Protein AF-A0A847HPS2-F1 (afdb_monomer)

Sequence (203 aa):
MRCRARSVLAVSLLVIASGVLLVQQWEAADEQSQVPEPFRAAFSQYASSEYLQERWGETCDFPLKPEHILLMAEIDASTITEPKLRCFWNEPPAGVLHNVGVTFASEQTDIHEDWIGCETLKAAFAHEIYEAVHRTGSPHVHLGSAPPTGSGILYVLASKCHYWDRKSCSMYPTFSLCEREDAGAIMSAAYAVLDTRDNRVYW

Secondary structure (DSSP, 8-state):
------------------------S-----------HHHHHHHHHHHH-HHHHHHHHHH-SS-S-GGGEEEEEEEE-SSTTS-EEEEEESS---EEETTTEEE-SS-EE-S-GGGGGGGTSHHHHHHHHHHHHTSTT-SSS--SS-PPS-SSEEEEEEEEEEEE-TTT--S--SS-GGG-TT--PEEEEEEEEEETTTTEEE-

Solvent-accessible surface area (backbone atoms only — not comparable to full-atom values): 12249 Å² total; per-residue (Å²): 134,88,85,89,86,83,92,82,90,84,90,78,82,88,81,89,76,77,86,72,76,78,87,69,86,82,78,68,77,74,79,69,72,84,66,55,65,72,58,52,56,51,48,53,54,56,72,67,31,65,70,53,52,54,56,41,67,77,73,27,80,43,70,92,45,83,92,36,40,46,36,38,35,39,37,44,18,76,42,72,94,64,21,42,46,49,75,47,60,71,57,77,70,71,46,74,41,101,87,54,15,37,23,41,95,90,49,38,25,59,46,50,51,67,64,78,41,45,85,78,45,29,61,66,50,21,43,52,50,55,53,18,51,50,32,62,66,26,84,84,35,56,22,84,43,49,57,79,87,70,67,42,49,35,37,40,42,34,25,51,19,44,72,43,41,74,88,72,61,86,80,68,88,90,72,58,52,55,74,42,92,84,56,68,65,36,37,33,62,44,41,38,37,38,36,65,85,80,71,46,77,34,58

Foldseek 3Di:
DDDDDDDDDDDDDDDPPDPPPPPPDDPPPPPPQPPDPVVVVLLVLLVPDPVNQVVLVVFFPDHSDLVFWQKKKKWQPQPLQWIFIDMDGSAQFPDADQQQATHHPVATALQHNCVNCCVPCGGVVSNVVLVQQQDDCRSNAHFPDHDHDDGAMKMKTKGFGYWDALVPPPDDDPRPPSPDPPDDIHTYIHMWMAGPVVRDITD

pLDDT: mean 77.47, std 21.18, range [31.03, 98.06]

Mean predicted aligned error: 11.91 Å

Structure (mmCIF, N/CA/C/O backbone):
data_AF-A0A847HPS2-F1
#
_entry.id   AF-A0A847HPS2-F1
#
loop_
_atom_site.group_PDB
_atom_site.id
_atom_site.type_symbol
_atom_site.label_atom_id
_atom_site.label_alt_id
_atom_site.label_comp_id
_atom_site.label_asym_id
_atom_site.label_entity_id
_atom_site.label_seq_id
_atom_site.pdbx_PDB_ins_code
_atom_site.Cartn_x
_atom_site.Cartn_y
_atom_site.Cartn_z
_atom_site.occupancy
_atom_site.B_iso_or_equiv
_atom_site.auth_seq_id
_atom_site.auth_comp_id
_atom_site.auth_asym_id
_atom_site.auth_atom_id
_atom_site.pdbx_PDB_model_num
ATOM 1 N N . MET A 1 1 ? 42.441 -85.175 -3.388 1.00 37.34 1 MET A N 1
ATOM 2 C CA . MET A 1 1 ? 43.073 -85.856 -2.235 1.00 37.34 1 MET A CA 1
ATOM 3 C C . MET A 1 1 ? 43.317 -84.838 -1.124 1.00 37.34 1 MET A C 1
ATOM 5 O O . MET A 1 1 ? 43.890 -83.808 -1.431 1.00 37.34 1 MET A O 1
ATOM 9 N N . ARG A 1 2 ? 42.897 -85.178 0.111 1.00 39.69 2 ARG A N 1
ATOM 10 C CA . ARG A 1 2 ? 43.293 -84.645 1.448 1.00 39.69 2 ARG A CA 1
ATOM 11 C C . ARG A 1 2 ? 43.018 -83.145 1.716 1.00 39.69 2 ARG A C 1
ATOM 13 O O . ARG A 1 2 ? 43.672 -82.300 1.137 1.00 39.69 2 ARG A O 1
ATOM 20 N N . CYS A 1 3 ? 41.963 -82.727 2.431 1.00 31.03 3 CYS A N 1
ATOM 21 C CA . CYS A 1 3 ? 41.606 -82.815 3.872 1.00 31.03 3 CYS A CA 1
ATOM 22 C C . CYS A 1 3 ? 42.543 -82.122 4.897 1.00 31.03 3 CYS A C 1
ATOM 24 O O . CYS A 1 3 ? 43.575 -82.695 5.222 1.00 31.03 3 CYS A O 1
ATOM 26 N N . ARG A 1 4 ? 42.007 -81.024 5.495 1.00 39.53 4 ARG A N 1
ATOM 27 C CA . ARG A 1 4 ? 41.928 -80.617 6.940 1.00 39.53 4 ARG A CA 1
ATOM 28 C C . ARG A 1 4 ? 43.232 -80.289 7.709 1.00 39.53 4 ARG A C 1
ATOM 30 O O . ARG A 1 4 ? 44.252 -80.893 7.444 1.00 39.53 4 ARG A O 1
ATOM 37 N N . ALA A 1 5 ? 43.301 -79.404 8.721 1.00 36.59 5 ALA A N 1
ATOM 38 C CA . ALA A 1 5 ? 42.370 -78.645 9.596 1.00 36.59 5 ALA A CA 1
ATOM 39 C C . ALA A 1 5 ? 43.151 -77.443 10.223 1.00 36.59 5 ALA A C 1
ATOM 41 O O . ALA A 1 5 ? 44.376 -77.454 10.165 1.00 36.59 5 ALA A O 1
ATOM 42 N N . ARG A 1 6 ? 42.565 -76.380 10.807 1.00 38.25 6 ARG A N 1
ATOM 43 C CA . ARG A 1 6 ? 41.970 -76.240 12.170 1.00 38.25 6 ARG A CA 1
ATOM 44 C C . ARG A 1 6 ? 41.413 -74.796 12.288 1.00 38.25 6 ARG A C 1
ATOM 46 O O . ARG A 1 6 ? 42.110 -73.872 11.899 1.00 38.25 6 ARG A O 1
ATOM 53 N N . SE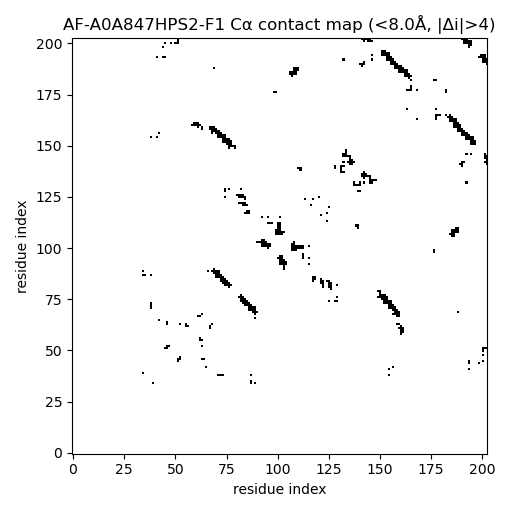R A 1 7 ? 40.123 -74.569 12.561 1.00 39.19 7 SER A N 1
ATOM 54 C CA . SER A 1 7 ? 39.481 -74.355 13.882 1.00 39.19 7 SER A CA 1
ATOM 55 C C . SER A 1 7 ? 40.034 -73.186 14.708 1.00 39.19 7 SER A C 1
ATOM 57 O O . SER A 1 7 ? 41.131 -73.340 15.219 1.00 39.19 7 SER A O 1
ATOM 59 N N . VAL A 1 8 ? 39.222 -72.140 14.947 1.00 40.91 8 VAL A N 1
ATOM 60 C CA . VAL A 1 8 ? 38.890 -71.567 16.279 1.00 40.91 8 VAL A CA 1
ATOM 61 C C . VAL A 1 8 ? 37.541 -70.826 16.177 1.00 40.91 8 VAL A C 1
ATOM 63 O O . VAL A 1 8 ? 37.336 -70.018 15.277 1.00 40.91 8 VAL A O 1
ATOM 66 N N . LEU A 1 9 ? 36.619 -71.143 17.093 1.00 41.50 9 LEU A N 1
ATOM 67 C CA . LEU A 1 9 ? 35.386 -70.402 17.380 1.00 41.50 9 LEU A CA 1
ATOM 68 C C . LEU A 1 9 ? 35.696 -69.052 18.045 1.00 41.50 9 LEU A C 1
ATOM 70 O O . LEU A 1 9 ? 36.463 -69.025 19.002 1.00 41.50 9 LEU A O 1
ATOM 74 N N . ALA A 1 10 ? 34.962 -68.001 17.682 1.00 37.22 10 ALA A N 1
ATOM 75 C CA . ALA A 1 10 ? 34.546 -66.971 18.635 1.00 37.22 10 ALA A CA 1
ATOM 76 C C . ALA A 1 10 ? 33.229 -66.337 18.165 1.00 37.22 10 ALA A C 1
ATOM 78 O O . ALA A 1 10 ? 33.191 -65.560 17.215 1.00 37.22 10 ALA A O 1
ATOM 79 N N . VAL A 1 11 ? 32.141 -66.719 18.830 1.00 40.75 11 VAL A N 1
ATOM 80 C CA . VAL A 1 11 ? 30.867 -65.999 18.835 1.00 40.75 11 VAL A CA 1
ATOM 81 C C . VAL A 1 11 ? 30.916 -65.060 20.037 1.00 40.75 11 VAL A C 1
ATOM 83 O O . VAL A 1 11 ? 31.010 -65.545 21.159 1.00 40.75 11 VAL A O 1
ATOM 86 N N . SER A 1 12 ? 30.821 -63.753 19.795 1.00 37.84 12 SER A N 1
ATOM 87 C CA . SER A 1 12 ? 30.481 -62.730 20.796 1.00 37.84 12 SER A CA 1
ATOM 88 C C . SER A 1 12 ? 29.641 -61.662 20.092 1.00 37.84 12 SER A C 1
ATOM 90 O O . SER A 1 12 ? 30.107 -61.014 19.164 1.00 37.84 12 SER A O 1
ATOM 92 N N . LEU A 1 13 ? 28.325 -61.706 20.298 1.00 34.16 13 LEU A N 1
ATOM 93 C CA . LEU A 1 13 ? 27.538 -60.713 21.041 1.00 34.16 13 LEU A CA 1
ATOM 94 C C . LEU A 1 13 ? 27.590 -59.263 20.511 1.00 34.16 13 LEU A C 1
ATOM 96 O O . LEU A 1 13 ? 28.521 -58.514 20.772 1.00 34.16 13 LEU A O 1
ATOM 100 N N . LEU A 1 14 ? 26.485 -58.893 19.856 1.00 38.22 14 LEU A N 1
ATOM 101 C CA . LEU A 1 14 ? 25.582 -57.797 20.233 1.00 38.22 14 LEU A CA 1
ATOM 102 C C . LEU A 1 14 ? 26.205 -56.426 20.574 1.00 38.22 14 LEU A C 1
ATOM 104 O O . LEU A 1 14 ? 26.586 -56.198 21.714 1.00 38.22 14 LEU A O 1
ATOM 108 N N . VAL A 1 15 ? 26.069 -55.463 19.655 1.00 36.25 15 VAL A N 1
ATOM 109 C CA . VAL A 1 15 ? 25.469 -54.153 19.977 1.00 36.25 15 VAL A CA 1
ATOM 110 C C . VAL A 1 15 ? 24.584 -53.734 18.804 1.00 36.25 15 VAL A C 1
ATOM 112 O O . VAL A 1 15 ? 25.058 -53.425 17.714 1.00 36.25 15 VAL A O 1
ATOM 115 N N . ILE A 1 16 ? 23.276 -53.746 19.046 1.00 46.97 16 ILE A N 1
ATOM 116 C CA . ILE A 1 16 ? 22.286 -53.022 18.254 1.00 46.97 16 ILE A CA 1
ATOM 117 C C . ILE A 1 16 ? 22.506 -51.544 18.583 1.00 46.97 16 ILE A C 1
ATOM 119 O O . ILE A 1 16 ? 22.123 -51.092 19.659 1.00 46.97 16 ILE A O 1
ATOM 123 N N . ALA A 1 17 ? 23.157 -50.803 17.692 1.00 37.97 17 ALA A N 1
ATOM 124 C CA . ALA A 1 17 ? 23.038 -49.353 17.670 1.00 37.97 17 ALA A CA 1
ATOM 125 C C . ALA A 1 17 ? 21.997 -49.034 16.601 1.00 37.97 17 ALA A C 1
ATOM 127 O O . ALA A 1 17 ? 22.227 -49.211 15.406 1.00 37.97 17 ALA A O 1
ATOM 128 N N . SER A 1 18 ? 20.809 -48.693 17.086 1.00 40.06 18 SER A N 1
ATOM 129 C CA . SER A 1 18 ? 19.627 -48.298 16.339 1.00 40.06 18 SER A CA 1
ATOM 130 C C . SER A 1 18 ? 19.989 -47.466 15.115 1.00 40.06 18 SER A C 1
ATOM 132 O O . SER A 1 18 ? 20.667 -46.445 15.229 1.00 40.06 18 SER A O 1
ATOM 134 N N . GLY A 1 19 ? 19.510 -47.908 13.953 1.00 37.50 19 GLY A N 1
ATOM 135 C CA . GLY A 1 19 ? 19.516 -47.131 12.726 1.00 37.50 19 GLY A CA 1
ATOM 136 C C . GLY A 1 19 ? 18.702 -45.858 12.914 1.00 37.50 19 GLY A C 1
ATOM 137 O O . GLY A 1 19 ? 17.513 -45.821 12.620 1.00 37.50 19 GLY A O 1
ATOM 138 N N . VAL A 1 20 ? 19.356 -44.813 13.405 1.00 41.94 20 VAL A N 1
ATOM 139 C CA . VAL A 1 20 ? 18.985 -43.441 13.098 1.00 41.94 20 VAL A CA 1
ATOM 140 C C . VAL A 1 20 ? 19.620 -43.188 11.743 1.00 41.94 20 VAL A C 1
ATOM 142 O O . VAL A 1 20 ? 20.810 -42.892 11.639 1.00 41.94 20 VAL A O 1
ATOM 145 N N . LEU A 1 21 ? 18.829 -43.410 10.689 1.00 41.59 21 LEU A N 1
ATOM 146 C CA . LEU A 1 21 ? 19.100 -42.797 9.399 1.00 41.59 21 LEU A CA 1
ATOM 147 C C . LEU A 1 21 ? 19.331 -41.313 9.682 1.00 41.59 21 LEU A C 1
ATOM 149 O O . LEU A 1 21 ? 18.423 -40.619 10.139 1.00 41.59 21 LEU A O 1
ATOM 153 N N . LEU A 1 22 ? 20.559 -40.859 9.447 1.00 39.44 22 LEU A N 1
ATOM 154 C CA . LEU A 1 22 ? 20.862 -39.451 9.304 1.00 39.44 22 LEU A CA 1
ATOM 155 C C . LEU A 1 22 ? 19.989 -38.915 8.164 1.00 39.44 22 LEU A C 1
ATOM 157 O O . LEU A 1 22 ? 20.347 -39.005 6.993 1.00 39.44 22 LEU A O 1
ATOM 161 N N . VAL A 1 23 ? 18.844 -38.341 8.522 1.00 39.81 23 VAL A N 1
ATOM 162 C CA . VAL A 1 23 ? 18.188 -37.290 7.746 1.00 39.81 23 VAL A CA 1
ATOM 163 C C . VAL A 1 23 ? 19.043 -36.040 7.961 1.00 39.81 23 VAL A C 1
ATOM 165 O O . VAL A 1 23 ? 18.702 -35.144 8.722 1.00 39.81 23 VAL A O 1
ATOM 168 N N . GLN A 1 24 ? 20.248 -36.049 7.395 1.00 39.72 24 GLN A N 1
ATOM 169 C CA . GLN A 1 24 ? 21.061 -34.854 7.241 1.00 39.72 24 GLN A CA 1
ATOM 170 C C . GLN A 1 24 ? 20.913 -34.394 5.802 1.00 39.72 24 GLN A C 1
ATOM 172 O O . GLN A 1 24 ? 21.027 -35.197 4.882 1.00 39.72 24 GLN A O 1
ATOM 177 N N . GLN A 1 25 ? 20.716 -33.084 5.667 1.00 38.28 25 GLN A N 1
ATOM 178 C CA . GLN A 1 25 ? 20.502 -32.346 4.429 1.00 38.28 25 GLN A CA 1
ATOM 179 C C . GLN A 1 25 ? 19.080 -32.509 3.897 1.00 38.28 25 GLN A C 1
ATOM 181 O O . GLN A 1 25 ? 18.822 -33.333 3.033 1.00 38.28 25 GLN A O 1
ATOM 186 N N . TRP A 1 26 ? 18.165 -31.705 4.442 1.00 36.34 26 TRP A N 1
ATOM 187 C CA . TRP A 1 26 ? 17.519 -30.579 3.746 1.00 36.34 26 TRP A CA 1
ATOM 188 C C . TRP A 1 26 ? 17.009 -29.587 4.807 1.00 36.34 26 TRP A C 1
ATOM 190 O O . TRP A 1 26 ? 15.847 -29.215 4.847 1.00 36.34 26 TRP A O 1
ATOM 200 N N . GLU A 1 27 ? 17.906 -29.149 5.689 1.00 35.94 27 GLU A N 1
ATOM 201 C CA . GLU A 1 27 ? 17.829 -27.784 6.212 1.00 35.94 27 GLU A CA 1
ATOM 202 C C . GLU A 1 27 ? 18.659 -26.946 5.239 1.00 35.94 27 GLU A C 1
ATOM 204 O O . GLU A 1 27 ? 19.799 -26.567 5.504 1.00 35.94 27 GLU A O 1
ATOM 209 N N . ALA A 1 28 ? 18.123 -26.751 4.030 1.00 38.97 28 ALA A N 1
ATOM 210 C CA . ALA A 1 28 ? 18.437 -25.518 3.336 1.00 38.97 28 ALA A CA 1
ATOM 211 C C . ALA A 1 28 ? 17.924 -24.445 4.288 1.00 38.97 28 ALA A C 1
ATOM 213 O O . ALA A 1 28 ? 16.742 -24.447 4.619 1.00 38.97 28 ALA A O 1
ATOM 214 N N . ALA A 1 29 ? 18.847 -23.664 4.840 1.00 35.50 29 ALA A N 1
ATOM 215 C CA . ALA A 1 29 ? 18.525 -22.519 5.655 1.00 35.50 29 ALA A CA 1
ATOM 216 C C . ALA A 1 29 ? 17.430 -21.735 4.929 1.00 35.50 29 ALA A C 1
ATOM 218 O O . ALA A 1 29 ? 17.691 -21.133 3.889 1.00 35.50 29 ALA A O 1
ATOM 219 N N . ASP A 1 30 ? 16.209 -21.797 5.459 1.00 38.94 30 ASP A N 1
ATOM 220 C CA . ASP A 1 30 ? 15.238 -20.747 5.244 1.00 38.94 30 ASP A CA 1
ATOM 221 C C . ASP A 1 30 ? 15.959 -19.489 5.724 1.00 38.94 30 ASP A C 1
ATOM 223 O O . ASP A 1 30 ? 16.094 -19.247 6.928 1.00 38.94 30 ASP A O 1
ATOM 227 N N . GLU A 1 31 ? 16.490 -18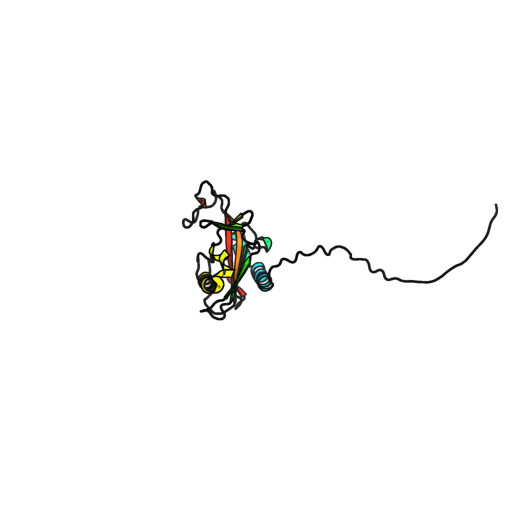.707 4.786 1.00 40.22 31 GLU A N 1
ATOM 228 C CA . GLU A 1 31 ? 16.576 -17.269 4.962 1.00 40.22 31 GLU A CA 1
ATOM 229 C C . GLU A 1 31 ? 15.156 -16.842 5.320 1.00 40.22 31 GLU A C 1
ATOM 231 O O . GLU A 1 31 ? 14.301 -16.643 4.458 1.00 40.22 31 GLU A O 1
ATOM 236 N N . GLN A 1 32 ? 14.869 -16.839 6.624 1.00 45.28 32 GLN A N 1
ATOM 237 C CA . GLN A 1 32 ? 13.615 -16.385 7.182 1.00 45.28 32 GLN A CA 1
ATOM 238 C C . GLN A 1 32 ? 13.416 -14.981 6.647 1.00 45.28 32 GLN A C 1
ATOM 240 O O . GLN A 1 32 ? 14.053 -14.036 7.109 1.00 45.28 32 GLN A O 1
ATOM 245 N N . SER A 1 33 ? 12.553 -14.870 5.641 1.00 49.28 33 SER A N 1
ATOM 246 C CA . SER A 1 33 ? 11.991 -13.617 5.179 1.00 49.28 33 SER A CA 1
ATOM 247 C C . SER A 1 33 ? 11.651 -12.797 6.426 1.00 49.28 33 SER A C 1
ATOM 249 O O . SER A 1 33 ? 10.760 -13.181 7.194 1.00 49.28 33 SER A O 1
ATOM 251 N N . GLN A 1 34 ? 12.416 -11.721 6.661 1.00 68.69 34 GLN A N 1
ATOM 252 C CA . GLN A 1 34 ? 12.370 -10.877 7.867 1.00 68.69 34 GLN A CA 1
ATOM 253 C C . GLN A 1 34 ? 11.075 -10.051 7.961 1.00 68.69 34 GLN A C 1
ATOM 255 O O . GLN A 1 34 ? 11.008 -9.075 8.704 1.00 68.69 34 GLN A O 1
ATOM 260 N N . VAL A 1 35 ? 10.036 -10.430 7.214 1.00 77.19 35 VAL A N 1
ATOM 261 C CA . VAL A 1 35 ? 8.708 -9.829 7.268 1.00 77.19 35 VAL A CA 1
ATOM 262 C C . VAL A 1 35 ? 8.151 -10.026 8.683 1.00 77.19 35 VAL A C 1
ATOM 264 O O . VAL A 1 35 ? 7.972 -11.176 9.112 1.00 77.19 35 VAL A O 1
ATOM 267 N N . PRO A 1 36 ? 7.853 -8.938 9.418 1.00 85.75 36 PRO A N 1
ATOM 268 C CA . PRO A 1 36 ? 7.240 -9.041 10.734 1.00 85.75 36 PRO A CA 1
ATOM 269 C C . PRO A 1 36 ? 5.896 -9.779 10.667 1.00 85.75 36 PRO A C 1
ATOM 271 O O . PRO A 1 36 ? 5.091 -9.538 9.767 1.00 85.75 36 PRO A O 1
ATOM 274 N N . GLU A 1 37 ? 5.618 -10.623 11.663 1.00 88.38 37 GLU A N 1
ATOM 275 C CA . GLU A 1 37 ? 4.379 -11.413 11.767 1.00 88.38 37 GLU A CA 1
ATOM 276 C C . GLU A 1 37 ? 3.066 -10.666 11.456 1.00 88.38 37 GLU A C 1
ATOM 278 O O . GLU A 1 37 ? 2.268 -11.219 10.698 1.00 88.38 37 GLU A O 1
ATOM 283 N N . PRO A 1 38 ? 2.809 -9.427 11.939 1.00 88.19 38 PRO A N 1
ATOM 284 C CA . PRO A 1 38 ? 1.567 -8.724 11.596 1.00 88.19 38 PRO A CA 1
ATOM 285 C C . PRO A 1 38 ? 1.391 -8.520 10.082 1.00 88.19 38 PRO A C 1
ATOM 287 O O . PRO A 1 38 ? 0.288 -8.675 9.563 1.00 88.19 38 PRO A O 1
ATOM 290 N N . PHE A 1 39 ? 2.476 -8.261 9.349 1.00 92.94 39 PHE A N 1
ATOM 291 C CA . PHE A 1 39 ? 2.433 -8.102 7.895 1.00 92.94 39 PHE A CA 1
ATOM 292 C C . PHE A 1 39 ? 2.287 -9.443 7.173 1.00 92.94 39 PHE A C 1
ATOM 294 O O . PHE A 1 39 ? 1.526 -9.540 6.214 1.00 92.94 39 PHE A O 1
ATOM 301 N N . ARG A 1 40 ? 2.931 -10.507 7.671 1.00 92.31 40 ARG A N 1
ATOM 302 C CA . ARG A 1 40 ? 2.763 -11.873 7.141 1.00 92.31 40 ARG A CA 1
ATOM 303 C C . ARG A 1 40 ? 1.309 -12.351 7.267 1.00 92.31 40 ARG A C 1
ATOM 305 O O . ARG A 1 40 ? 0.744 -12.906 6.319 1.00 92.31 40 ARG A O 1
ATOM 312 N N . ALA A 1 41 ? 0.693 -12.103 8.423 1.00 93.00 41 ALA A N 1
ATOM 313 C CA . ALA A 1 41 ? -0.703 -12.435 8.682 1.00 93.00 41 ALA A CA 1
ATOM 314 C C . ALA A 1 41 ? -1.653 -11.630 7.780 1.00 93.00 41 ALA A C 1
ATOM 316 O O . ALA A 1 41 ? -2.528 -12.218 7.144 1.00 93.00 41 ALA A O 1
ATOM 317 N N . ALA A 1 42 ? -1.439 -10.315 7.658 1.00 95.81 42 ALA A N 1
ATOM 318 C CA . ALA A 1 42 ? -2.219 -9.463 6.761 1.00 95.81 42 ALA A CA 1
ATOM 319 C C . ALA A 1 42 ? -2.080 -9.894 5.290 1.00 95.81 42 ALA A C 1
ATOM 321 O O . ALA A 1 42 ? -3.079 -9.993 4.580 1.00 95.81 42 ALA A O 1
ATOM 322 N N . PHE A 1 43 ? -0.868 -10.238 4.837 1.00 95.88 43 PHE A N 1
ATOM 323 C CA . PHE A 1 43 ? -0.656 -10.729 3.475 1.00 95.88 43 PHE A CA 1
ATOM 324 C C . PHE A 1 43 ? -1.438 -12.012 3.187 1.00 95.88 43 PHE A C 1
ATOM 326 O O . PHE A 1 43 ? -2.035 -12.144 2.122 1.00 95.88 43 PHE A O 1
ATOM 333 N N . SER A 1 44 ? -1.506 -12.930 4.151 1.00 94.69 44 SER A N 1
ATOM 334 C CA . SER A 1 44 ? -2.279 -14.168 3.996 1.00 94.69 44 SER A CA 1
ATOM 335 C C . SER A 1 44 ? -3.776 -13.900 3.777 1.00 94.69 44 SER A C 1
ATOM 337 O O . SER A 1 44 ? -4.426 -14.627 3.026 1.00 94.69 44 SER A O 1
ATOM 339 N N . GLN A 1 45 ? -4.323 -12.835 4.374 1.00 96.75 45 GLN A N 1
ATOM 340 C CA . GLN A 1 45 ? -5.705 -12.396 4.134 1.00 96.75 45 GLN A CA 1
ATOM 341 C C . GLN A 1 45 ? -5.885 -11.815 2.721 1.00 96.75 45 GLN A C 1
ATOM 343 O O . GLN A 1 45 ? -6.846 -12.151 2.035 1.00 96.75 45 GLN A O 1
ATOM 348 N N . TYR A 1 46 ? -4.936 -11.010 2.233 1.00 96.62 46 TYR A N 1
ATOM 349 C CA . TYR A 1 46 ? -4.971 -10.521 0.847 1.00 96.62 46 TYR A CA 1
ATOM 350 C C . TYR A 1 46 ? -4.875 -11.658 -0.174 1.00 96.62 46 TYR A C 1
ATOM 352 O O . TYR A 1 46 ? -5.661 -11.721 -1.118 1.00 96.62 46 TYR A O 1
ATOM 360 N N . ALA A 1 47 ? -3.936 -12.581 0.034 1.00 93.88 47 ALA A N 1
ATOM 361 C CA . ALA A 1 47 ? -3.700 -13.707 -0.861 1.00 93.88 47 ALA A CA 1
ATOM 362 C C . ALA A 1 47 ? -4.890 -14.682 -0.923 1.00 93.88 47 ALA A C 1
ATOM 364 O O . ALA A 1 47 ? -5.083 -15.341 -1.940 1.00 93.88 47 ALA A O 1
ATOM 365 N N . SER A 1 48 ? -5.693 -14.766 0.142 1.00 95.06 48 SER A N 1
ATOM 366 C CA . SER A 1 48 ? -6.881 -15.629 0.205 1.00 95.06 48 SER A CA 1
ATOM 367 C C . SER A 1 48 ? -8.185 -14.940 -0.215 1.00 95.06 48 SER A C 1
ATOM 369 O O . SER A 1 48 ? -9.205 -15.613 -0.354 1.00 95.06 48 SER A O 1
ATOM 371 N N . SER A 1 49 ? -8.175 -13.625 -0.449 1.00 97.00 49 SER A N 1
ATOM 372 C CA . SER A 1 49 ? -9.356 -12.881 -0.894 1.00 97.00 49 SER A CA 1
ATOM 373 C C . SER A 1 49 ? -9.653 -13.151 -2.371 1.00 97.00 49 SER A C 1
ATOM 375 O O . SER A 1 49 ? -8.979 -12.609 -3.245 1.00 97.00 49 SER A O 1
ATOM 377 N N . GLU A 1 50 ? -10.690 -13.946 -2.660 1.00 96.50 50 GLU A N 1
ATOM 378 C CA . GLU A 1 50 ? -11.142 -14.222 -4.038 1.00 96.50 50 GLU A CA 1
ATOM 379 C C . GLU A 1 50 ? -11.425 -12.928 -4.815 1.00 96.50 50 GLU A C 1
ATOM 381 O O . GLU A 1 50 ? -10.969 -12.777 -5.946 1.00 96.50 50 GLU A O 1
ATOM 386 N N . TYR A 1 51 ? -12.090 -11.962 -4.169 1.00 95.50 51 TYR A N 1
ATOM 387 C CA . TYR A 1 51 ? -12.367 -10.641 -4.739 1.00 95.50 51 TYR A CA 1
ATOM 388 C C . TYR A 1 51 ? -11.088 -9.924 -5.177 1.00 95.50 51 TYR A C 1
ATOM 390 O O . TYR A 1 51 ? -11.022 -9.392 -6.284 1.00 95.50 51 TYR A O 1
ATOM 398 N N . LEU A 1 52 ? -10.065 -9.902 -4.315 1.00 96.31 52 LEU A N 1
ATOM 399 C CA . LEU A 1 52 ? -8.819 -9.223 -4.646 1.00 96.31 52 LEU A CA 1
ATOM 400 C C . LEU A 1 52 ? -8.083 -9.959 -5.765 1.00 96.31 52 LEU A C 1
ATOM 402 O O . LEU A 1 52 ? -7.603 -9.304 -6.679 1.00 96.31 52 LEU A O 1
ATOM 406 N N . GLN A 1 53 ? -8.020 -11.293 -5.725 1.00 96.56 53 GLN A N 1
ATOM 407 C CA . GLN A 1 53 ? -7.360 -12.085 -6.768 1.00 96.56 53 GLN A CA 1
ATOM 408 C C . GLN A 1 53 ? -7.998 -11.868 -8.147 1.00 96.56 53 GLN A C 1
ATOM 410 O O . GLN A 1 53 ? -7.274 -11.708 -9.129 1.00 96.56 53 GLN A O 1
ATOM 415 N N . GLU A 1 54 ? -9.331 -11.811 -8.218 1.00 95.81 54 GLU A N 1
ATOM 416 C CA . GLU A 1 54 ? -10.064 -11.500 -9.449 1.00 95.81 54 GLU A CA 1
ATOM 417 C C . GLU A 1 54 ? -9.690 -10.105 -9.971 1.00 95.81 54 GLU A C 1
ATOM 419 O O . GLU A 1 54 ? -9.183 -9.981 -11.085 1.00 95.81 54 GLU A O 1
ATOM 424 N N . ARG A 1 55 ? -9.838 -9.061 -9.143 1.00 94.69 55 ARG A N 1
ATOM 425 C CA . ARG A 1 55 ? -9.517 -7.676 -9.540 1.00 94.69 55 ARG A CA 1
ATOM 426 C C . ARG A 1 55 ? -8.059 -7.485 -9.937 1.00 94.69 55 ARG A C 1
ATOM 428 O O . ARG A 1 55 ? -7.773 -6.790 -10.913 1.00 94.69 55 ARG A O 1
ATOM 435 N N . TRP A 1 56 ? -7.148 -8.108 -9.196 1.00 94.62 56 TRP A N 1
ATOM 436 C CA . TRP A 1 56 ? -5.716 -8.033 -9.459 1.00 94.62 56 TRP A CA 1
ATOM 437 C C . TRP A 1 56 ? -5.374 -8.700 -10.791 1.00 94.62 56 TRP A C 1
ATOM 439 O O . TRP A 1 56 ? -4.662 -8.108 -11.594 1.00 94.62 56 TRP A O 1
ATOM 449 N N . GLY A 1 57 ? -5.923 -9.891 -11.057 1.00 93.25 57 GLY A N 1
ATOM 450 C CA . GLY A 1 57 ? -5.703 -10.619 -12.308 1.00 93.25 57 GLY A CA 1
ATOM 451 C C . GLY A 1 57 ? -6.303 -9.942 -13.546 1.00 93.25 57 GLY A C 1
ATOM 452 O O . GLY A 1 57 ? -5.806 -10.155 -14.649 1.00 93.25 57 GLY A O 1
ATOM 453 N N . GLU A 1 58 ? -7.339 -9.115 -13.380 1.00 92.62 58 GLU A N 1
ATOM 454 C CA . GLU A 1 58 ? -7.908 -8.290 -14.457 1.00 92.62 58 GLU A CA 1
ATOM 455 C C . GLU A 1 58 ? -7.066 -7.043 -14.778 1.00 92.62 58 GLU A C 1
ATOM 457 O O . GLU A 1 58 ? -7.151 -6.522 -15.891 1.00 92.62 58 GLU A O 1
ATOM 462 N N . THR A 1 59 ? -6.287 -6.542 -13.812 1.00 90.25 59 THR A N 1
ATOM 463 C CA . THR A 1 59 ? -5.689 -5.194 -13.874 1.00 90.25 59 THR A CA 1
ATOM 464 C C . THR A 1 59 ? -4.161 -5.198 -13.947 1.00 90.25 59 THR A C 1
ATOM 466 O O . THR A 1 59 ? -3.572 -4.302 -14.550 1.00 90.25 59 THR A O 1
ATOM 469 N N . CYS A 1 60 ? -3.504 -6.168 -13.313 1.00 92.06 60 CYS A N 1
ATOM 470 C CA . CYS A 1 60 ? -2.056 -6.200 -13.148 1.00 92.06 60 CYS A CA 1
ATOM 471 C C . CYS A 1 60 ? -1.416 -7.350 -13.926 1.00 92.06 60 CYS A C 1
ATOM 473 O O . CYS A 1 60 ? -1.897 -8.481 -13.905 1.00 92.06 60 CYS A O 1
ATOM 475 N N . ASP A 1 61 ? -0.263 -7.068 -14.530 1.00 93.69 61 ASP A N 1
ATOM 476 C CA . ASP A 1 61 ? 0.572 -8.064 -15.203 1.00 93.69 61 ASP A CA 1
ATOM 477 C C . ASP A 1 61 ? 1.347 -8.929 -14.194 1.00 93.69 61 ASP A C 1
ATOM 479 O O . ASP A 1 61 ? 1.615 -10.110 -14.435 1.00 93.69 61 ASP A O 1
ATOM 483 N N . PHE A 1 62 ? 1.718 -8.346 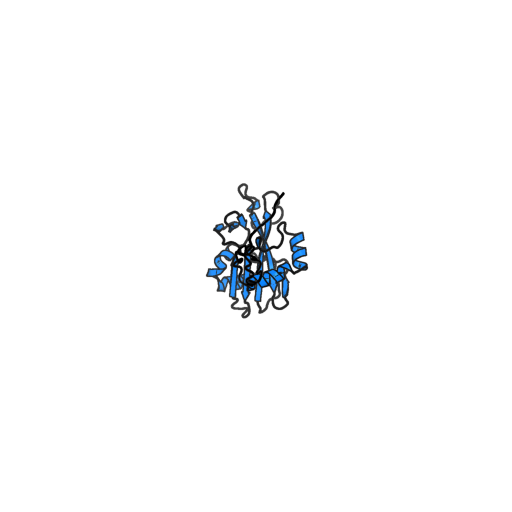-13.049 1.00 93.81 62 PHE A N 1
ATOM 484 C CA . PHE A 1 62 ? 2.390 -9.052 -11.963 1.00 93.81 62 PHE A CA 1
ATOM 485 C C . PHE A 1 62 ? 1.369 -9.691 -11.010 1.00 93.81 62 PHE A C 1
ATOM 487 O O . PHE A 1 62 ? 0.462 -9.009 -10.524 1.00 93.81 62 PHE A O 1
ATOM 494 N N . PRO A 1 63 ? 1.523 -10.988 -10.678 1.00 94.56 63 PRO A N 1
ATOM 495 C CA . PRO A 1 63 ? 0.634 -11.654 -9.737 1.00 94.56 63 PRO A CA 1
ATOM 496 C C . PRO A 1 63 ? 0.850 -11.137 -8.312 1.00 94.56 63 PRO A C 1
ATOM 498 O O . PRO A 1 63 ? 1.979 -10.816 -7.927 1.00 94.56 63 PRO A O 1
ATOM 501 N N . LEU A 1 64 ? -0.207 -11.156 -7.498 1.00 93.94 64 LEU A N 1
ATOM 502 C CA . LEU A 1 64 ? -0.125 -10.813 -6.081 1.00 93.94 64 LEU A CA 1
ATOM 503 C C . LEU A 1 64 ? 0.638 -11.893 -5.300 1.00 93.94 64 LEU A C 1
ATOM 505 O O . LEU A 1 64 ? 0.082 -12.934 -4.947 1.00 93.94 64 LEU A O 1
ATOM 509 N N . LYS A 1 65 ? 1.925 -11.652 -5.039 1.00 92.06 65 LYS A N 1
ATOM 510 C CA . LYS A 1 65 ? 2.827 -12.587 -4.354 1.00 92.06 65 LYS A CA 1
ATOM 511 C C . LYS A 1 65 ? 3.802 -11.858 -3.421 1.00 92.06 65 LYS A C 1
ATOM 513 O O . LYS A 1 65 ? 4.081 -10.685 -3.672 1.00 92.06 65 LYS A O 1
ATOM 518 N N . PRO A 1 66 ? 4.351 -12.531 -2.389 1.00 89.94 66 PRO A N 1
ATOM 519 C CA . PRO A 1 66 ? 5.280 -11.913 -1.440 1.00 89.94 66 PRO A CA 1
ATOM 520 C C . PRO A 1 66 ? 6.470 -11.205 -2.095 1.00 89.94 66 PRO A C 1
ATOM 522 O O . PRO A 1 66 ? 6.821 -10.099 -1.701 1.00 89.94 66 PRO A O 1
ATOM 525 N N . GLU A 1 67 ? 7.057 -11.802 -3.133 1.00 89.19 67 GLU A N 1
ATOM 526 C CA . GLU A 1 67 ? 8.205 -11.247 -3.856 1.00 89.19 67 GLU A CA 1
ATOM 527 C C . GLU A 1 67 ? 7.899 -9.949 -4.628 1.00 89.19 67 GLU A C 1
ATOM 529 O O . GLU A 1 67 ? 8.819 -9.232 -5.015 1.00 89.19 67 GLU A O 1
ATOM 534 N N . HIS A 1 68 ? 6.621 -9.631 -4.849 1.00 92.88 68 HIS A N 1
ATOM 535 C CA . HIS A 1 68 ? 6.177 -8.420 -5.543 1.00 92.88 68 HIS A CA 1
ATOM 536 C C . HIS A 1 68 ? 5.660 -7.339 -4.595 1.00 92.88 68 HIS A C 1
ATOM 538 O O . HIS A 1 68 ? 5.343 -6.238 -5.045 1.00 92.88 68 HIS A O 1
ATOM 544 N N . ILE A 1 69 ? 5.592 -7.622 -3.293 1.00 92.69 69 ILE A N 1
ATOM 545 C CA . ILE A 1 69 ? 5.283 -6.602 -2.297 1.00 92.69 69 ILE A CA 1
ATOM 546 C C . ILE A 1 69 ? 6.377 -5.540 -2.366 1.00 92.69 69 ILE A C 1
ATOM 548 O O . ILE A 1 69 ? 7.565 -5.855 -2.381 1.00 92.69 69 ILE A O 1
ATOM 552 N N . LEU A 1 70 ? 5.963 -4.280 -2.392 1.00 92.94 70 LEU A N 1
ATOM 553 C CA . LEU A 1 70 ? 6.861 -3.135 -2.285 1.00 92.94 70 LEU A CA 1
ATOM 554 C C . LEU A 1 70 ? 6.886 -2.670 -0.837 1.00 92.94 70 LEU A C 1
ATOM 556 O O . LEU A 1 70 ? 7.936 -2.588 -0.201 1.00 92.94 70 LEU A O 1
ATOM 560 N N . LEU A 1 71 ? 5.688 -2.447 -0.308 1.00 93.81 71 LEU A N 1
ATOM 561 C CA . LEU A 1 71 ? 5.450 -1.878 1.000 1.00 93.81 71 LEU A CA 1
ATOM 562 C C . LEU A 1 71 ? 4.184 -2.498 1.591 1.00 93.81 71 LEU A C 1
ATOM 564 O O . LEU A 1 71 ? 3.178 -2.694 0.909 1.00 93.81 71 LEU A O 1
ATOM 568 N N . MET A 1 72 ? 4.212 -2.725 2.896 1.00 96.06 72 MET A N 1
ATOM 569 C CA . MET A 1 72 ? 3.011 -2.866 3.704 1.00 96.06 72 MET A CA 1
ATOM 570 C C . MET A 1 72 ? 3.025 -1.831 4.820 1.00 96.06 72 MET A C 1
ATOM 572 O O . MET A 1 72 ? 4.081 -1.498 5.359 1.00 96.06 72 MET A O 1
ATOM 576 N N . ALA A 1 73 ? 1.851 -1.344 5.197 1.00 96.00 73 ALA A N 1
ATOM 577 C CA . ALA A 1 73 ? 1.703 -0.447 6.329 1.00 96.00 73 ALA A CA 1
ATOM 578 C C . ALA A 1 73 ? 0.557 -0.894 7.230 1.00 96.00 73 ALA A C 1
ATOM 580 O O . ALA A 1 73 ? -0.440 -1.431 6.768 1.00 96.00 73 ALA A O 1
ATOM 581 N N . GLU A 1 74 ? 0.721 -0.693 8.527 1.00 96.38 74 GLU A N 1
ATOM 582 C CA . GLU A 1 74 ? -0.300 -0.875 9.545 1.00 96.38 74 GLU A CA 1
ATOM 583 C C . GLU A 1 74 ? -0.676 0.502 10.074 1.00 96.38 74 GLU A C 1
ATOM 585 O O . GLU A 1 74 ? 0.193 1.252 10.528 1.00 96.38 74 GLU A O 1
ATOM 590 N N . ILE A 1 75 ? -1.966 0.806 10.022 1.00 95.81 75 ILE A N 1
ATOM 591 C CA . ILE A 1 75 ? -2.573 1.998 10.595 1.00 95.81 75 ILE A CA 1
ATOM 592 C C . ILE A 1 75 ? -3.356 1.540 11.824 1.00 95.81 75 ILE A C 1
ATOM 594 O O . ILE A 1 75 ? -4.414 0.922 11.701 1.00 95.81 75 ILE A O 1
ATOM 598 N N . ASP A 1 76 ? -2.848 1.841 13.014 1.00 95.44 76 ASP A N 1
ATOM 599 C CA . ASP A 1 76 ? -3.605 1.710 14.256 1.00 95.44 76 ASP A CA 1
ATOM 600 C C . ASP A 1 76 ? -4.381 3.011 14.487 1.00 95.44 76 ASP A C 1
ATOM 602 O O . ASP A 1 76 ? -3.837 4.009 14.964 1.00 95.44 76 ASP A O 1
ATOM 606 N N . ALA A 1 77 ? -5.662 2.988 14.123 1.00 92.06 77 ALA A N 1
ATOM 607 C CA . ALA A 1 77 ? -6.610 4.076 14.314 1.00 92.06 77 ALA A CA 1
ATOM 608 C C . ALA A 1 77 ? -7.521 3.831 15.528 1.00 92.06 77 ALA A C 1
ATOM 610 O O . ALA A 1 77 ? -8.670 4.277 15.548 1.00 92.06 77 ALA A O 1
ATOM 611 N N . SER A 1 78 ? -7.038 3.132 16.565 1.00 89.94 78 SER A N 1
ATOM 612 C CA . SER A 1 78 ? -7.773 2.993 17.836 1.00 89.94 78 SER A CA 1
ATOM 613 C C . SER A 1 78 ? -8.205 4.354 18.397 1.00 89.94 78 SER A C 1
ATOM 615 O O . SER A 1 78 ? -9.291 4.476 18.967 1.00 89.94 78 SER A O 1
ATOM 617 N N . THR A 1 79 ? -7.394 5.386 18.143 1.00 89.25 79 THR A N 1
ATOM 618 C CA . THR A 1 79 ? -7.737 6.797 18.327 1.00 89.25 79 THR A CA 1
ATOM 619 C C . THR A 1 79 ? -7.701 7.502 16.969 1.00 89.25 79 THR A C 1
ATOM 621 O O . THR A 1 79 ? -6.628 7.808 16.463 1.00 89.25 79 THR A O 1
ATOM 624 N N . ILE A 1 80 ? -8.867 7.803 16.388 1.00 85.94 80 ILE A N 1
ATOM 625 C CA . ILE A 1 80 ? -8.991 8.411 15.043 1.00 85.94 80 ILE A CA 1
ATOM 626 C C . ILE A 1 80 ? -8.224 9.740 14.916 1.00 85.94 80 ILE A C 1
ATOM 628 O O . ILE A 1 80 ? -7.699 10.065 13.855 1.00 85.94 80 ILE A O 1
ATOM 632 N N . THR A 1 81 ? -8.141 10.520 15.995 1.00 88.44 81 THR A N 1
ATOM 633 C CA . THR A 1 81 ? -7.440 11.814 16.003 1.00 88.44 81 THR A CA 1
ATOM 634 C C . THR A 1 81 ? -5.921 11.684 16.087 1.00 88.44 81 THR A C 1
ATOM 636 O O . THR A 1 81 ? -5.217 12.649 15.817 1.00 88.44 81 THR A O 1
ATOM 639 N N . GLU A 1 82 ? -5.415 10.515 16.480 1.00 91.12 82 GLU A N 1
ATOM 640 C CA . GLU A 1 82 ? -3.988 10.243 16.667 1.00 91.12 82 GLU A CA 1
ATOM 641 C C . GLU A 1 82 ? -3.651 8.829 16.165 1.00 91.12 82 GLU A C 1
ATOM 643 O O . GLU A 1 82 ? -3.249 7.964 16.955 1.00 91.12 82 GLU A O 1
ATOM 648 N N . PRO A 1 83 ? -3.854 8.552 14.863 1.00 93.50 83 PRO A N 1
ATOM 649 C CA . PRO A 1 83 ? -3.524 7.252 14.313 1.00 93.50 83 PRO A CA 1
ATOM 650 C C . PRO A 1 83 ? -2.011 7.035 14.371 1.00 93.50 83 PRO A C 1
ATOM 652 O O . PRO A 1 83 ? -1.212 7.974 14.303 1.00 93.50 83 PRO A O 1
ATOM 655 N N . LYS A 1 84 ? -1.606 5.774 14.488 1.00 93.12 84 LYS A N 1
ATOM 656 C CA . LYS A 1 84 ? -0.199 5.375 14.456 1.00 93.12 84 LYS A CA 1
ATOM 657 C C . LYS A 1 84 ? 0.070 4.579 13.198 1.00 93.12 84 LYS A C 1
ATOM 659 O O . LYS A 1 84 ? -0.719 3.716 12.834 1.00 93.12 84 LYS A O 1
ATOM 664 N N . LEU A 1 85 ? 1.215 4.843 12.583 1.00 93.69 85 LEU A N 1
ATOM 665 C CA . LEU A 1 85 ? 1.648 4.164 11.372 1.00 93.69 85 LEU A CA 1
ATOM 666 C C . LEU A 1 85 ? 2.917 3.356 11.640 1.00 93.69 85 LEU A C 1
ATOM 668 O O . LEU A 1 85 ? 3.881 3.845 12.245 1.00 93.69 85 LEU A O 1
ATOM 672 N N . ARG A 1 86 ? 2.922 2.115 11.163 1.00 93.12 86 ARG A N 1
ATOM 673 C CA . ARG A 1 86 ? 4.103 1.256 11.096 1.00 93.12 86 ARG A CA 1
ATOM 674 C C . ARG A 1 86 ? 4.228 0.727 9.677 1.00 93.12 86 ARG A C 1
ATOM 676 O O . ARG A 1 86 ? 3.290 0.123 9.180 1.00 93.12 86 ARG A O 1
ATOM 683 N N . CYS A 1 87 ? 5.383 0.918 9.054 1.00 92.19 87 CYS A N 1
ATOM 684 C CA . CYS A 1 87 ? 5.641 0.443 7.700 1.00 92.19 87 CYS A CA 1
ATOM 685 C C . CYS A 1 87 ? 6.636 -0.712 7.685 1.00 92.19 87 CYS A C 1
ATOM 687 O O . CYS A 1 87 ? 7.449 -0.872 8.596 1.00 92.19 87 CYS A O 1
ATOM 689 N N . PHE A 1 88 ? 6.564 -1.489 6.616 1.00 91.62 88 PHE A N 1
ATOM 690 C CA . PHE A 1 88 ? 7.511 -2.520 6.249 1.00 91.62 88 PHE A CA 1
ATOM 691 C C . PHE A 1 88 ? 7.766 -2.430 4.747 1.00 91.62 88 PHE A C 1
ATOM 693 O O . PHE A 1 88 ? 6.838 -2.564 3.953 1.00 91.62 88 PHE A O 1
ATOM 700 N N . TRP A 1 89 ? 9.023 -2.220 4.373 1.00 91.25 89 TRP A N 1
ATOM 701 C CA . TRP A 1 89 ? 9.477 -2.299 2.991 1.00 91.25 89 TRP A CA 1
ATOM 702 C C . TRP A 1 89 ? 10.029 -3.697 2.729 1.00 91.25 89 TRP A C 1
ATOM 704 O O . TRP A 1 89 ? 10.857 -4.180 3.501 1.00 91.25 89 TRP A O 1
ATOM 714 N N . ASN A 1 90 ? 9.577 -4.343 1.655 1.00 89.00 90 ASN A N 1
ATOM 715 C CA . ASN A 1 90 ? 10.068 -5.673 1.288 1.00 89.00 90 ASN A CA 1
ATOM 716 C C . ASN A 1 90 ? 11.523 -5.621 0.792 1.00 89.00 90 ASN A C 1
ATOM 718 O O . ASN A 1 90 ? 12.336 -6.477 1.127 1.00 89.00 90 ASN A O 1
ATOM 722 N N . GLU A 1 91 ? 11.855 -4.566 0.050 1.00 86.31 91 GLU A N 1
ATOM 723 C CA . GLU A 1 91 ? 13.219 -4.163 -0.285 1.00 86.31 91 GLU A CA 1
ATOM 724 C C . GLU A 1 91 ? 13.408 -2.717 0.194 1.00 86.31 91 GLU A C 1
ATOM 726 O O . GLU A 1 91 ? 12.501 -1.906 0.014 1.00 86.31 91 GLU A O 1
ATOM 731 N N . PRO A 1 92 ? 14.535 -2.351 0.823 1.00 83.94 92 PRO A N 1
ATOM 732 C CA . PRO A 1 92 ? 14.761 -0.969 1.219 1.00 83.94 92 PRO A CA 1
ATOM 733 C C . PRO A 1 92 ? 14.878 -0.061 -0.019 1.00 83.94 92 PRO A C 1
ATOM 735 O O . PRO A 1 92 ? 15.620 -0.385 -0.950 1.00 83.94 92 PRO A O 1
ATOM 738 N N . PRO A 1 93 ? 14.207 1.101 -0.036 1.00 88.25 93 PRO A N 1
ATOM 739 C CA . PRO A 1 93 ? 14.348 2.048 -1.130 1.00 88.25 93 PRO A CA 1
ATOM 740 C C . PRO A 1 93 ? 15.767 2.635 -1.175 1.00 88.25 93 PRO A C 1
ATOM 742 O O . PRO A 1 93 ? 16.358 2.975 -0.149 1.00 88.25 93 PRO A O 1
ATOM 745 N N . ALA A 1 94 ? 16.306 2.786 -2.382 1.00 86.38 94 ALA A N 1
ATOM 746 C CA . ALA A 1 94 ? 17.618 3.371 -2.650 1.00 86.38 94 ALA A CA 1
ATOM 747 C C . ALA A 1 94 ? 17.592 4.911 -2.689 1.00 86.38 94 A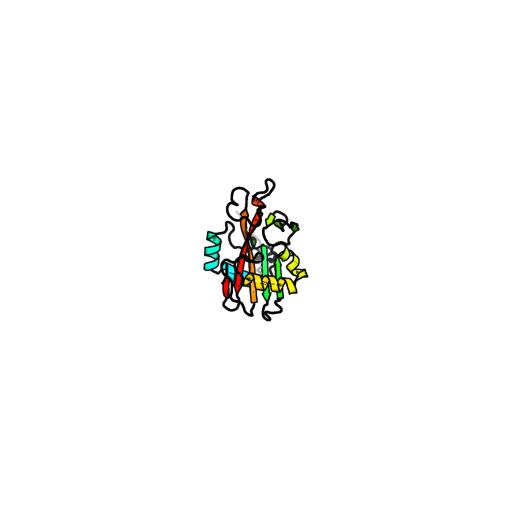LA A C 1
ATOM 749 O O . ALA A 1 94 ? 18.633 5.550 -2.530 1.00 86.38 94 ALA A O 1
ATOM 750 N N . GLY A 1 95 ? 16.420 5.519 -2.905 1.00 84.69 95 GLY A N 1
ATOM 751 C CA . GLY A 1 95 ? 16.266 6.972 -2.915 1.00 84.69 95 GLY A CA 1
ATOM 752 C C . GLY A 1 95 ? 14.892 7.453 -3.378 1.00 84.69 95 GLY A C 1
ATOM 753 O O . GLY A 1 95 ? 13.988 6.661 -3.640 1.00 84.69 95 GLY A O 1
ATOM 754 N N . VAL A 1 96 ? 14.770 8.775 -3.484 1.00 80.00 96 VAL A N 1
ATOM 755 C CA . VAL A 1 96 ? 13.597 9.490 -3.998 1.00 80.00 96 VAL A CA 1
ATOM 756 C C . VAL A 1 96 ? 14.001 10.245 -5.258 1.00 80.00 96 VAL A C 1
ATOM 758 O O . VAL A 1 96 ? 15.049 10.897 -5.282 1.00 80.00 96 VAL A O 1
ATOM 761 N N . LEU A 1 97 ? 13.141 10.226 -6.270 1.00 69.62 97 LEU A N 1
ATOM 762 C CA . LEU A 1 97 ? 13.176 11.195 -7.357 1.00 69.62 97 LEU A CA 1
ATOM 763 C C . LEU A 1 97 ? 11.881 11.999 -7.308 1.00 69.62 97 LEU A C 1
ATOM 765 O O . LEU A 1 97 ? 10.815 11.437 -7.541 1.00 69.62 97 LEU A O 1
ATOM 769 N N . HIS A 1 98 ? 11.986 13.307 -7.057 1.00 61.06 98 HIS A N 1
ATOM 770 C CA . HIS A 1 98 ? 10.849 14.208 -6.798 1.00 61.06 98 HIS A CA 1
ATOM 771 C C . HIS A 1 98 ? 9.724 14.199 -7.834 1.00 61.06 98 HIS A C 1
ATOM 773 O O . HIS A 1 98 ? 8.623 14.676 -7.588 1.00 61.06 98 HIS A O 1
ATOM 779 N N . ASN A 1 99 ? 10.010 13.703 -9.029 1.00 61.69 99 ASN A N 1
ATOM 780 C CA . ASN A 1 99 ? 9.079 13.628 -10.136 1.00 61.69 99 ASN A CA 1
ATOM 781 C C . ASN A 1 99 ? 8.591 12.204 -10.438 1.00 61.69 99 ASN A C 1
ATOM 783 O O . ASN A 1 99 ? 7.633 12.084 -11.192 1.00 61.69 99 ASN A O 1
ATOM 787 N N . VAL A 1 100 ? 9.249 11.163 -9.910 1.00 61.78 100 VAL A N 1
ATOM 788 C CA . VAL A 1 100 ? 8.967 9.745 -10.203 1.00 61.78 100 VAL A CA 1
ATOM 789 C C . VAL A 1 100 ? 8.353 9.029 -9.004 1.00 61.78 100 VAL A C 1
ATOM 791 O O . VAL A 1 100 ? 7.470 8.208 -9.203 1.00 61.78 100 VAL A O 1
ATOM 794 N N . GLY A 1 101 ? 8.798 9.359 -7.788 1.00 75.88 101 GLY A N 1
ATOM 795 C CA . GLY A 1 101 ? 8.463 8.638 -6.565 1.00 75.88 101 GLY A CA 1
ATOM 796 C C . GLY A 1 101 ? 9.676 7.907 -5.989 1.00 75.88 101 GLY A C 1
ATOM 797 O O . GLY A 1 101 ? 10.803 8.423 -5.968 1.00 75.88 101 GLY A O 1
ATOM 798 N N . VAL A 1 102 ? 9.439 6.697 -5.493 1.00 84.62 102 VAL A N 1
ATOM 799 C CA . VAL A 1 102 ? 10.446 5.868 -4.822 1.00 84.62 102 VAL A CA 1
ATOM 800 C C . VAL A 1 102 ? 11.324 5.123 -5.837 1.00 84.62 102 VAL A C 1
ATOM 802 O O . VAL A 1 102 ? 10.863 4.654 -6.874 1.00 84.62 102 VAL A O 1
ATOM 805 N N . THR A 1 103 ? 12.622 5.007 -5.554 1.00 84.75 103 THR A N 1
ATOM 806 C CA . THR A 1 103 ? 13.584 4.257 -6.379 1.00 84.75 103 THR A CA 1
ATOM 807 C C . THR A 1 103 ? 14.160 3.080 -5.596 1.00 84.75 103 THR A C 1
ATOM 809 O O . THR A 1 103 ? 14.582 3.248 -4.454 1.00 84.75 103 THR A O 1
ATOM 812 N N . PHE A 1 104 ? 14.222 1.910 -6.228 1.00 85.12 104 PHE A N 1
ATOM 813 C CA . PHE A 1 104 ? 14.929 0.705 -5.777 1.00 85.12 104 PHE A CA 1
ATOM 814 C C . PHE A 1 104 ? 16.215 0.509 -6.593 1.00 85.12 104 PHE A C 1
ATOM 816 O O . PHE A 1 104 ? 16.471 1.245 -7.546 1.00 85.12 104 PHE A O 1
ATOM 823 N N . ALA A 1 105 ? 17.043 -0.479 -6.241 1.00 80.19 105 ALA A N 1
ATOM 824 C CA . ALA A 1 105 ? 18.359 -0.659 -6.865 1.00 80.19 105 ALA A CA 1
ATOM 825 C C . ALA A 1 105 ? 18.307 -0.823 -8.398 1.00 80.19 105 ALA A C 1
ATOM 827 O O . ALA A 1 105 ? 19.218 -0.380 -9.099 1.00 80.19 105 ALA A O 1
ATOM 828 N N . SER A 1 106 ? 17.246 -1.443 -8.919 1.00 76.31 106 SER A N 1
ATOM 829 C CA . SER A 1 106 ? 17.076 -1.729 -10.349 1.00 76.31 106 SER A CA 1
ATOM 830 C C . SER A 1 106 ? 15.838 -1.097 -10.984 1.00 76.31 106 SER A C 1
ATOM 832 O O . SER A 1 106 ? 15.647 -1.242 -12.189 1.00 76.31 106 SER A O 1
ATOM 834 N N . GLU A 1 107 ? 14.978 -0.437 -10.208 1.00 81.94 107 GLU A N 1
ATOM 835 C CA . GLU A 1 107 ? 13.626 -0.064 -10.641 1.00 81.94 107 GLU A CA 1
ATOM 836 C C . GLU A 1 107 ? 13.187 1.276 -10.037 1.00 81.94 107 GLU A C 1
ATOM 838 O O . GLU A 1 107 ? 13.599 1.650 -8.941 1.00 81.94 107 GLU A O 1
ATOM 843 N N . GLN A 1 108 ? 12.314 1.992 -10.742 1.00 84.06 108 GLN A N 1
ATOM 844 C CA . GLN A 1 108 ? 11.638 3.194 -10.247 1.00 84.06 108 GLN A CA 1
ATOM 845 C C . GLN A 1 108 ? 10.145 2.910 -10.127 1.00 84.06 108 GLN A C 1
ATOM 847 O O . GLN A 1 108 ? 9.606 2.187 -10.966 1.00 84.06 108 GLN A O 1
ATOM 852 N N . THR A 1 109 ? 9.483 3.478 -9.119 1.00 86.44 109 THR A N 1
ATOM 853 C CA . THR A 1 109 ? 8.052 3.279 -8.888 1.00 86.44 109 THR A CA 1
ATOM 854 C C . THR A 1 109 ? 7.285 4.575 -8.717 1.00 86.44 109 THR A C 1
ATOM 856 O O . THR A 1 109 ? 7.831 5.547 -8.204 1.00 86.44 109 THR A O 1
ATOM 859 N N . ASP A 1 110 ? 6.013 4.545 -9.107 1.00 83.94 110 ASP A N 1
ATOM 860 C CA . ASP A 1 110 ? 5.043 5.630 -8.936 1.00 83.94 110 ASP A CA 1
ATOM 861 C C . ASP A 1 110 ? 4.466 5.734 -7.509 1.00 83.94 110 ASP A C 1
ATOM 863 O O . ASP A 1 110 ? 3.596 6.570 -7.261 1.00 83.94 110 ASP A O 1
ATOM 867 N N . ILE A 1 111 ? 4.958 4.936 -6.547 1.00 87.38 111 ILE A N 1
ATOM 868 C CA . ILE A 1 111 ? 4.640 5.127 -5.125 1.00 87.38 111 ILE A CA 1
ATOM 869 C C . ILE A 1 111 ? 5.035 6.546 -4.702 1.00 87.38 111 ILE A C 1
ATOM 871 O O . ILE A 1 111 ? 6.183 6.966 -4.875 1.00 87.38 111 ILE A O 1
ATOM 875 N N . HIS A 1 112 ? 4.092 7.244 -4.064 1.00 87.06 112 HIS A N 1
ATOM 876 C CA . HIS A 1 112 ? 4.292 8.598 -3.554 1.00 87.06 112 HIS A CA 1
ATOM 877 C C . HIS A 1 112 ? 5.515 8.695 -2.622 1.00 87.06 112 HIS A C 1
ATOM 879 O O . HIS A 1 112 ? 5.675 7.888 -1.703 1.00 87.06 112 HIS A O 1
ATOM 885 N N . GLU A 1 113 ? 6.364 9.706 -2.825 1.00 84.69 113 GLU A N 1
ATOM 886 C CA . GLU A 1 113 ? 7.663 9.828 -2.143 1.00 84.69 113 GLU A CA 1
ATOM 887 C C . GLU A 1 113 ? 7.571 9.925 -0.613 1.00 84.69 113 GLU A C 1
ATOM 889 O O . GLU A 1 113 ? 8.452 9.427 0.090 1.00 84.69 113 GLU A O 1
ATOM 894 N N . ASP A 1 114 ? 6.477 10.484 -0.089 1.00 86.25 114 ASP A N 1
ATOM 895 C CA . ASP A 1 114 ? 6.234 10.609 1.356 1.00 86.25 114 ASP A CA 1
ATOM 896 C C . ASP A 1 114 ? 6.294 9.267 2.103 1.00 86.25 114 ASP A C 1
ATOM 898 O O . ASP A 1 114 ? 6.659 9.229 3.281 1.00 86.25 114 ASP A O 1
ATOM 902 N N . TRP A 1 115 ? 6.012 8.146 1.425 1.00 88.50 115 TRP A N 1
ATOM 903 C CA . TRP A 1 115 ? 6.109 6.812 2.022 1.00 88.50 115 TRP A CA 1
ATOM 904 C C . TRP A 1 115 ? 7.521 6.480 2.525 1.00 88.50 115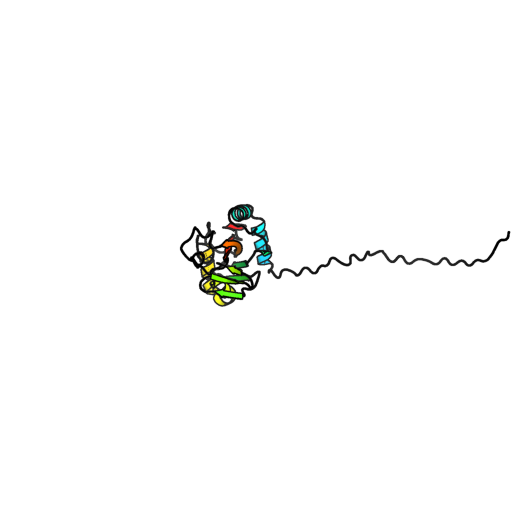 TRP A C 1
ATOM 906 O O . TRP A 1 115 ? 7.656 5.743 3.506 1.00 88.50 115 TRP A O 1
ATOM 916 N N . ILE A 1 116 ? 8.578 7.050 1.930 1.00 86.06 116 ILE A N 1
ATOM 917 C CA . ILE A 1 116 ? 9.957 6.901 2.434 1.00 86.06 116 ILE A CA 1
ATOM 918 C C . ILE A 1 116 ? 10.107 7.521 3.827 1.00 86.06 116 ILE A C 1
ATOM 920 O O . ILE A 1 116 ? 10.840 7.001 4.669 1.00 86.06 116 ILE A O 1
ATOM 924 N N . GLY A 1 117 ? 9.370 8.596 4.103 1.00 76.06 117 GLY A N 1
ATOM 925 C CA . GLY A 1 117 ? 9.336 9.262 5.400 1.00 76.06 117 GLY A CA 1
ATOM 926 C C . GLY A 1 117 ? 8.513 8.533 6.463 1.00 76.06 117 GLY A C 1
ATOM 927 O O . GLY A 1 117 ? 8.411 9.040 7.581 1.00 76.06 117 GLY A O 1
ATOM 928 N N . CYS A 1 118 ? 7.938 7.358 6.174 1.00 81.25 118 CYS A N 1
ATOM 929 C CA . CYS A 1 118 ? 7.044 6.669 7.109 1.00 81.25 118 CYS A CA 1
ATOM 930 C C . CYS A 1 118 ? 7.666 6.438 8.499 1.00 81.25 118 CYS A C 1
ATOM 932 O O . CYS A 1 118 ? 6.968 6.481 9.513 1.00 81.25 118 CYS A O 1
ATOM 934 N N . GLU A 1 119 ? 8.983 6.239 8.594 1.00 72.12 119 GLU A N 1
ATOM 935 C CA . GLU A 1 119 ? 9.639 6.048 9.891 1.00 72.12 119 GLU A CA 1
ATOM 936 C C . GLU A 1 119 ? 9.848 7.345 10.688 1.00 72.12 119 GLU A C 1
ATOM 938 O O . GLU A 1 119 ? 9.868 7.304 11.922 1.00 72.12 119 GLU A O 1
ATOM 943 N N . THR A 1 120 ? 9.970 8.489 10.015 1.00 71.94 120 THR A N 1
ATOM 944 C CA . THR A 1 120 ? 10.339 9.779 10.619 1.00 71.94 120 THR A CA 1
ATOM 945 C C . THR A 1 120 ? 9.146 10.717 10.815 1.00 71.94 120 THR A C 1
ATOM 947 O O . THR A 1 120 ? 9.127 11.477 11.781 1.00 71.94 120 THR A O 1
ATOM 950 N N . LEU A 1 121 ? 8.121 10.634 9.962 1.00 69.88 121 LEU A N 1
ATOM 951 C CA . LEU A 1 121 ? 6.963 11.542 9.931 1.00 69.88 121 LEU A CA 1
ATOM 952 C C . LEU A 1 121 ? 5.708 10.968 10.610 1.00 69.88 121 LEU A C 1
ATOM 954 O O . LEU A 1 121 ? 4.600 11.465 10.402 1.00 69.88 121 LEU A O 1
ATOM 958 N N . LYS A 1 122 ? 5.881 9.930 11.440 1.00 73.19 122 LYS A N 1
ATOM 959 C CA . LYS A 1 122 ? 4.822 9.008 11.887 1.00 73.19 122 LYS A CA 1
ATOM 960 C C . LYS A 1 122 ? 3.491 9.652 12.269 1.00 73.19 122 LYS A C 1
ATOM 962 O O . LYS A 1 122 ? 2.480 9.115 11.867 1.00 73.19 122 LYS A O 1
ATOM 967 N N . ALA A 1 123 ? 3.447 10.751 13.027 1.00 80.31 12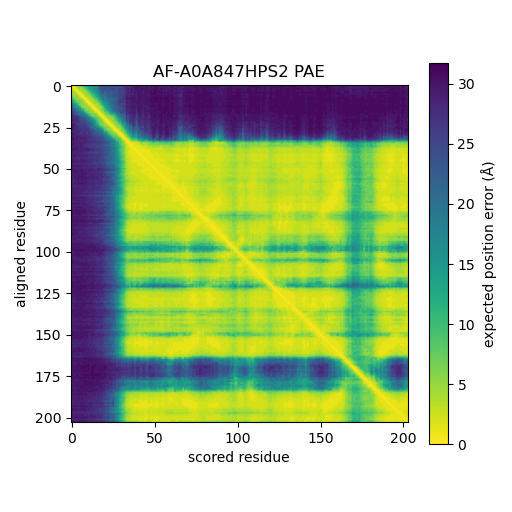3 ALA A N 1
ATOM 968 C CA . ALA A 1 123 ? 2.171 11.288 13.520 1.00 80.31 123 ALA A CA 1
ATOM 969 C C . ALA A 1 123 ? 1.346 12.025 12.444 1.00 80.31 123 ALA A C 1
ATOM 971 O O . ALA A 1 123 ? 0.183 11.694 12.236 1.00 80.31 123 ALA A O 1
ATOM 972 N N . ALA A 1 124 ? 1.937 13.007 11.753 1.00 85.38 124 ALA A N 1
ATOM 973 C CA . ALA A 1 124 ? 1.233 13.757 10.707 1.00 85.38 124 ALA A CA 1
ATOM 974 C C . ALA A 1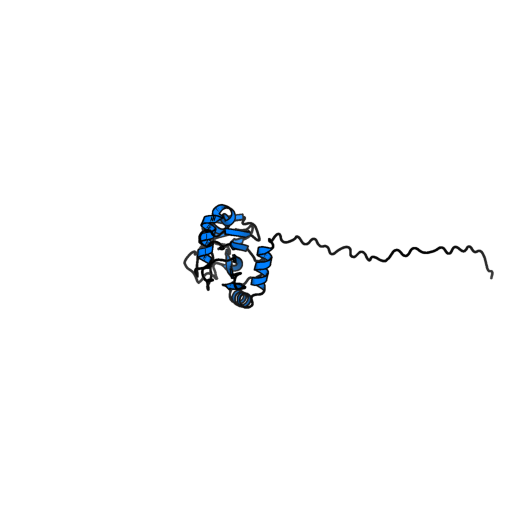 124 ? 0.934 12.859 9.500 1.00 85.38 124 ALA A C 1
ATOM 976 O O . ALA A 1 124 ? -0.199 12.802 9.028 1.00 85.38 124 ALA A O 1
ATOM 977 N N . PHE A 1 125 ? 1.928 12.070 9.087 1.00 90.50 125 PHE A N 1
ATOM 978 C CA . PHE A 1 125 ? 1.782 11.161 7.962 1.00 90.50 125 PHE A CA 1
ATOM 979 C C . PHE A 1 125 ? 0.800 10.017 8.260 1.00 90.50 125 PHE A C 1
ATOM 981 O O . PHE A 1 125 ? 0.020 9.651 7.391 1.00 90.50 125 PHE A O 1
ATOM 988 N N . ALA A 1 126 ? 0.734 9.492 9.495 1.00 92.00 126 ALA A N 1
ATOM 989 C CA . ALA A 1 126 ? -0.300 8.512 9.852 1.00 92.00 126 ALA A CA 1
ATOM 990 C C . ALA A 1 126 ? -1.713 9.058 9.652 1.00 92.00 126 ALA A C 1
ATOM 992 O O . ALA A 1 126 ? -2.590 8.319 9.212 1.00 92.00 126 ALA A O 1
ATOM 993 N N . HIS A 1 127 ? -1.940 10.330 9.985 1.00 92.38 127 HIS A N 1
ATOM 994 C CA . HIS A 1 127 ? -3.245 10.951 9.805 1.00 92.38 127 HIS A CA 1
ATOM 995 C C . HIS A 1 127 ? -3.575 11.145 8.323 1.00 92.38 127 HIS A C 1
ATOM 997 O O . HIS A 1 127 ? -4.685 10.836 7.902 1.00 92.38 127 HIS A O 1
ATOM 1003 N N . GLU A 1 128 ? -2.605 11.568 7.514 1.00 92.62 128 GLU A N 1
ATOM 1004 C CA . GLU A 1 128 ? -2.772 11.679 6.060 1.00 92.62 128 GLU A CA 1
ATOM 1005 C C . GLU A 1 128 ? -3.067 10.325 5.409 1.00 92.62 128 GLU A C 1
ATOM 1007 O O . GLU A 1 128 ? -4.004 10.219 4.619 1.00 92.62 128 GLU A O 1
ATOM 1012 N N . ILE A 1 129 ? -2.339 9.272 5.789 1.00 94.75 129 ILE A N 1
ATOM 1013 C CA . ILE A 1 129 ? -2.590 7.913 5.303 1.00 94.75 129 ILE A CA 1
ATOM 1014 C C . ILE A 1 129 ? -3.955 7.394 5.779 1.00 94.75 129 ILE A C 1
ATOM 1016 O O . ILE A 1 129 ? -4.677 6.783 4.993 1.00 94.75 129 ILE A O 1
ATOM 1020 N N . TYR A 1 130 ? -4.349 7.668 7.026 1.00 95.25 130 TYR A N 1
ATOM 1021 C CA . TYR A 1 130 ? -5.686 7.339 7.530 1.00 95.25 130 TYR A CA 1
ATOM 1022 C C . TYR A 1 130 ? -6.794 8.026 6.715 1.00 95.25 130 TYR A C 1
ATOM 1024 O O . TYR A 1 130 ? -7.766 7.393 6.311 1.00 95.25 130 TYR A O 1
ATOM 1032 N N . GLU A 1 131 ? -6.647 9.312 6.412 1.00 94.50 131 GLU A N 1
ATOM 1033 C CA . GLU A 1 131 ? -7.599 10.019 5.554 1.00 94.50 131 GLU A CA 1
ATOM 1034 C C . GLU A 1 131 ? -7.579 9.479 4.116 1.00 94.50 131 GLU A C 1
ATOM 1036 O O . GLU A 1 131 ? -8.632 9.352 3.490 1.00 94.50 131 GLU A O 1
ATOM 1041 N N . ALA A 1 132 ? -6.400 9.120 3.599 1.00 94.06 132 ALA A N 1
ATOM 1042 C CA . ALA A 1 132 ? -6.226 8.579 2.257 1.00 94.06 132 ALA A CA 1
ATOM 1043 C C . ALA A 1 132 ? -6.942 7.237 2.068 1.00 94.06 132 ALA A C 1
ATOM 1045 O O . ALA A 1 132 ? -7.648 7.076 1.077 1.00 94.06 132 ALA A O 1
ATOM 1046 N N . VAL A 1 133 ? -6.834 6.302 3.020 1.00 95.69 133 VAL A N 1
ATOM 1047 C CA . VAL A 1 133 ? -7.538 5.010 2.920 1.00 95.69 133 VAL A CA 1
ATOM 1048 C C . VAL A 1 133 ? -9.058 5.174 2.946 1.00 95.69 133 VAL A C 1
ATOM 1050 O O . VAL A 1 133 ? -9.768 4.329 2.419 1.00 95.69 133 VAL A O 1
ATOM 1053 N N . HIS A 1 134 ? -9.580 6.269 3.502 1.00 95.00 134 HIS A N 1
ATOM 1054 C CA . HIS A 1 134 ? -11.016 6.555 3.551 1.00 95.00 134 HIS A CA 1
ATOM 1055 C C . HIS A 1 134 ? -11.517 7.430 2.387 1.00 95.00 134 HIS A C 1
ATOM 1057 O O . HIS A 1 134 ? -12.688 7.821 2.371 1.00 95.00 134 HIS A O 1
ATOM 1063 N N . ARG A 1 135 ? -10.669 7.731 1.391 1.00 91.12 135 ARG A N 1
ATOM 1064 C CA . ARG A 1 135 ? -11.011 8.560 0.225 1.00 91.12 135 ARG A CA 1
ATOM 1065 C C . ARG A 1 135 ? -10.591 7.877 -1.074 1.00 91.12 135 ARG A C 1
ATOM 1067 O O . ARG A 1 135 ? -9.419 7.605 -1.304 1.00 91.12 135 ARG A O 1
ATOM 1074 N N . THR A 1 136 ? -11.549 7.658 -1.970 1.00 87.56 136 THR A N 1
ATOM 1075 C CA . THR A 1 136 ? -11.274 7.095 -3.300 1.00 87.56 136 THR A CA 1
ATOM 1076 C C . THR A 1 136 ? -10.362 8.014 -4.112 1.00 87.56 136 THR A C 1
ATOM 1078 O O . THR A 1 136 ? -10.597 9.225 -4.150 1.00 87.56 136 THR A O 1
ATOM 1081 N N . GLY A 1 137 ? -9.369 7.442 -4.796 1.00 77.00 137 GLY A N 1
ATOM 1082 C CA . GLY A 1 137 ? -8.443 8.193 -5.652 1.00 77.00 137 GLY A CA 1
ATOM 1083 C C . GLY A 1 137 ? -7.497 9.150 -4.915 1.00 77.00 137 GLY A C 1
ATOM 1084 O O . GLY A 1 137 ? -7.023 10.110 -5.520 1.00 77.00 137 GLY A O 1
ATOM 1085 N N . SER A 1 138 ? -7.245 8.935 -3.619 1.00 86.06 138 SER A N 1
ATOM 1086 C CA . SER A 1 138 ? -6.213 9.675 -2.881 1.00 86.06 138 SER A CA 1
ATOM 1087 C C . SER A 1 138 ? -4.822 9.416 -3.474 1.00 86.06 138 SER A C 1
ATOM 1089 O O . SER A 1 138 ? -4.556 8.261 -3.783 1.00 86.06 138 SER A O 1
ATOM 1091 N N . PRO A 1 139 ? -3.917 10.414 -3.566 1.00 78.56 139 PRO A N 1
ATOM 1092 C CA . PRO A 1 139 ? -2.566 10.240 -4.116 1.00 78.56 139 PRO A CA 1
ATOM 1093 C C . PRO A 1 139 ? -1.648 9.320 -3.289 1.00 78.56 139 PRO A C 1
ATOM 1095 O O . PRO A 1 139 ? -0.634 8.844 -3.789 1.00 78.56 139 PRO A O 1
ATOM 1098 N N . HIS A 1 140 ? -1.964 9.078 -2.011 1.00 86.19 140 HIS A N 1
ATOM 1099 C CA . HIS A 1 140 ? -1.137 8.224 -1.146 1.00 86.19 140 HIS A CA 1
ATOM 1100 C C . HIS A 1 140 ? -1.580 6.759 -1.131 1.00 86.19 140 HIS A C 1
ATOM 1102 O O . HIS A 1 140 ? -0.747 5.876 -0.921 1.00 86.19 140 HIS A O 1
ATOM 1108 N N . VAL A 1 141 ? -2.881 6.507 -1.325 1.00 90.38 141 VAL A N 1
ATOM 1109 C CA . VAL A 1 141 ? -3.491 5.169 -1.383 1.00 90.38 141 VAL A CA 1
ATOM 1110 C C . VAL A 1 141 ? -4.605 5.194 -2.429 1.00 90.38 141 VAL A C 1
ATOM 1112 O O . VAL A 1 141 ? -5.691 5.730 -2.198 1.00 90.38 141 VAL A O 1
ATOM 1115 N N . HIS A 1 142 ? -4.329 4.622 -3.598 1.00 87.25 142 HIS A N 1
ATOM 1116 C CA . HIS A 1 142 ? -5.216 4.707 -4.754 1.00 87.25 142 HIS A CA 1
ATOM 1117 C C . HIS A 1 142 ? -6.257 3.587 -4.707 1.00 87.25 142 HIS A C 1
ATOM 1119 O O . HIS A 1 142 ? -6.001 2.499 -5.213 1.00 87.25 142 HIS A O 1
ATOM 1125 N N . LEU A 1 143 ? -7.420 3.860 -4.107 1.00 90.19 143 LEU A N 1
ATOM 1126 C CA . LEU A 1 143 ? -8.529 2.903 -4.058 1.00 90.19 143 LEU A CA 1
ATOM 1127 C C . LEU A 1 143 ? -9.702 3.305 -4.959 1.00 90.19 143 LEU A C 1
ATOM 1129 O O . LEU A 1 143 ? -10.106 4.475 -4.983 1.00 90.19 143 LEU A O 1
ATOM 1133 N N . GLY A 1 144 ? -10.301 2.323 -5.633 1.00 86.44 144 GLY A N 1
ATOM 1134 C CA . GLY A 1 144 ? -11.596 2.440 -6.308 1.00 86.44 144 GLY A CA 1
ATOM 1135 C C . GLY A 1 144 ? -12.777 2.388 -5.333 1.00 86.44 144 GLY A C 1
ATOM 1136 O O . GLY A 1 144 ? -13.822 2.993 -5.578 1.00 86.44 144 GLY A O 1
ATOM 1137 N N . SER A 1 145 ? -12.601 1.712 -4.198 1.00 89.81 145 SER A N 1
ATOM 1138 C CA . SER A 1 145 ? -13.564 1.622 -3.102 1.00 89.81 145 SER A CA 1
ATOM 1139 C C . SER A 1 145 ? -12.872 1.825 -1.755 1.00 89.81 145 SER A C 1
ATOM 1141 O O . SER A 1 145 ? -11.848 1.213 -1.480 1.00 89.81 145 SER A O 1
ATOM 1143 N N . ALA A 1 146 ? -13.429 2.681 -0.896 1.00 91.69 146 ALA A N 1
ATOM 1144 C CA . ALA A 1 146 ? -12.807 3.024 0.381 1.00 91.69 146 ALA A CA 1
ATOM 1145 C C . ALA A 1 146 ? -13.503 2.329 1.571 1.00 91.69 146 ALA A C 1
ATOM 1147 O O . ALA A 1 146 ? -14.741 2.287 1.600 1.00 91.69 146 ALA A O 1
ATOM 1148 N N . PRO A 1 147 ? -12.758 1.820 2.574 1.00 93.50 147 PRO A N 1
ATOM 1149 C CA . PRO A 1 147 ? -13.325 1.431 3.862 1.00 93.50 147 PRO A CA 1
ATOM 1150 C C . PRO A 1 147 ? -14.077 2.589 4.533 1.00 93.50 147 PRO A C 1
ATOM 1152 O O . PRO A 1 147 ? -13.702 3.754 4.368 1.00 93.50 147 PRO A O 1
ATOM 1155 N N . PRO A 1 148 ? -15.107 2.303 5.348 1.00 92.38 148 PRO A N 1
ATOM 1156 C CA . PRO A 1 148 ? -15.795 3.330 6.118 1.00 92.38 148 PRO A CA 1
ATOM 1157 C C . PRO 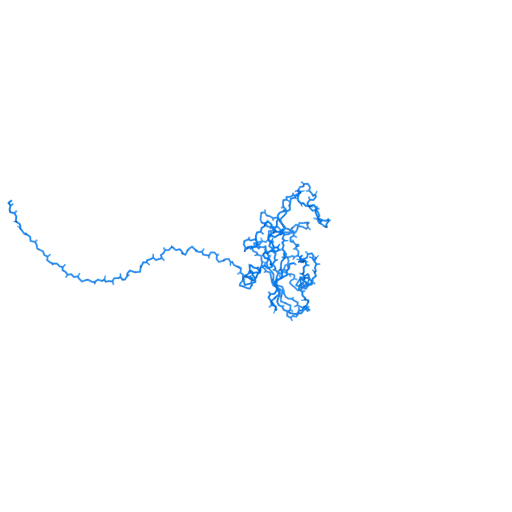A 1 148 ? -14.897 3.879 7.232 1.00 92.38 148 PRO A C 1
ATOM 1159 O O . PRO A 1 148 ? -14.180 3.124 7.900 1.00 92.38 148 PRO A O 1
ATOM 1162 N N . THR A 1 149 ? -14.998 5.183 7.490 1.00 92.12 149 THR A N 1
ATOM 1163 C CA . THR A 1 149 ? -14.311 5.838 8.609 1.00 92.12 149 THR A CA 1
ATOM 1164 C C . THR A 1 149 ? -14.689 5.184 9.937 1.00 92.12 149 THR A C 1
ATOM 1166 O O . THR A 1 149 ? -15.857 4.906 10.213 1.00 92.12 149 THR A O 1
ATOM 1169 N N . GLY A 1 150 ? -13.699 4.952 10.792 1.00 87.75 150 GLY A N 1
ATOM 1170 C CA . GLY A 1 150 ? -13.909 4.518 12.169 1.00 87.75 150 GLY A CA 1
ATOM 1171 C C . GLY A 1 150 ? -12.606 4.132 12.855 1.00 87.75 150 GLY A C 1
ATOM 1172 O O . GLY A 1 150 ? -11.529 4.312 12.290 1.00 87.75 150 GLY A O 1
ATOM 1173 N N . SER A 1 151 ? -12.715 3.626 14.083 1.00 84.88 151 SER A N 1
ATOM 1174 C CA . SER A 1 151 ? -11.566 3.119 14.832 1.00 84.88 151 SER A CA 1
ATOM 1175 C C . SER A 1 151 ? -11.289 1.666 14.482 1.00 84.88 151 SER A C 1
ATOM 1177 O O . SER A 1 151 ? -12.226 0.923 14.206 1.00 84.88 151 SER A O 1
ATOM 1179 N N . GLY A 1 152 ? -10.025 1.253 14.507 1.00 92.38 152 GLY A N 1
ATOM 1180 C CA . GLY A 1 152 ? -9.616 -0.115 14.196 1.00 92.38 152 GLY A CA 1
ATOM 1181 C C . GLY A 1 152 ? -8.181 -0.184 13.691 1.00 92.38 152 GLY A C 1
ATOM 1182 O O . GLY A 1 152 ? -7.483 0.829 13.659 1.00 92.38 152 GLY A O 1
ATOM 1183 N N . ILE A 1 153 ? -7.762 -1.385 13.297 1.00 96.50 153 ILE A N 1
ATOM 1184 C CA . ILE A 1 153 ? -6.496 -1.598 12.600 1.00 96.50 153 ILE A CA 1
ATOM 1185 C C . ILE A 1 153 ? -6.811 -1.768 11.116 1.00 96.50 153 ILE A C 1
ATOM 1187 O O . ILE A 1 153 ? -7.691 -2.541 10.737 1.00 96.50 153 ILE A O 1
ATOM 1191 N N . LEU A 1 154 ? -6.090 -1.029 10.284 1.00 97.44 154 LEU A N 1
ATOM 1192 C CA . LEU A 1 154 ? -6.117 -1.183 8.838 1.00 97.44 154 LEU A CA 1
ATOM 1193 C C . LEU A 1 154 ? -4.719 -1.582 8.383 1.00 97.44 154 LEU A C 1
ATOM 1195 O O . LEU A 1 154 ? -3.728 -1.030 8.862 1.00 97.44 154 LEU A O 1
ATOM 1199 N N . TYR A 1 155 ? -4.634 -2.507 7.439 1.00 98.00 155 TYR A N 1
ATOM 1200 C CA . TYR A 1 155 ? -3.388 -2.757 6.727 1.00 98.00 155 TYR A CA 1
ATOM 1201 C C . TYR A 1 155 ? -3.497 -2.170 5.328 1.00 98.00 155 TYR A C 1
ATOM 1203 O O . TYR A 1 155 ? -4.535 -2.298 4.695 1.00 98.00 155 TYR A O 1
ATOM 1211 N N . VAL A 1 156 ? -2.429 -1.554 4.839 1.00 97.62 156 VAL A N 1
ATOM 1212 C CA . VAL A 1 156 ? -2.262 -1.126 3.449 1.00 97.62 156 VAL A CA 1
ATOM 1213 C C . VAL A 1 156 ? -1.233 -2.048 2.811 1.00 97.62 156 VAL A C 1
ATOM 1215 O O . VAL A 1 156 ? -0.197 -2.334 3.413 1.00 97.62 156 VAL A O 1
ATOM 1218 N N . LEU A 1 157 ? -1.518 -2.515 1.604 1.00 97.38 157 LEU A N 1
ATOM 1219 C CA . LEU A 1 157 ? -0.583 -3.230 0.748 1.00 97.38 157 LEU A CA 1
ATOM 1220 C C . LEU A 1 157 ? -0.320 -2.386 -0.494 1.00 97.38 157 LEU A C 1
ATOM 1222 O O . LEU A 1 157 ? -1.272 -1.991 -1.155 1.00 97.38 157 LEU A O 1
ATOM 1226 N N . ALA A 1 158 ? 0.952 -2.169 -0.820 1.00 95.69 158 ALA A N 1
ATOM 1227 C CA . ALA A 1 158 ? 1.394 -1.697 -2.125 1.00 95.69 158 ALA A CA 1
ATOM 1228 C C . ALA A 1 158 ? 2.277 -2.778 -2.765 1.00 95.69 158 ALA A C 1
ATOM 1230 O O . ALA A 1 158 ? 3.255 -3.240 -2.167 1.00 95.69 158 ALA A O 1
ATOM 1231 N N . SER A 1 159 ? 1.923 -3.205 -3.973 1.00 95.25 159 SER A N 1
ATOM 1232 C CA . SER A 1 159 ? 2.588 -4.307 -4.677 1.00 95.25 159 SER A CA 1
ATOM 1233 C C . SER A 1 159 ? 2.766 -3.967 -6.152 1.00 95.25 159 SER A C 1
ATOM 1235 O O . SER A 1 159 ? 1.970 -3.210 -6.713 1.00 95.25 159 SER A O 1
ATOM 1237 N N . LYS A 1 160 ? 3.799 -4.538 -6.783 1.00 93.81 160 LYS A N 1
ATOM 1238 C CA . LYS A 1 160 ? 4.054 -4.377 -8.222 1.00 93.81 160 LYS A CA 1
ATOM 1239 C C . LYS A 1 160 ? 2.807 -4.785 -9.009 1.00 93.81 160 LYS A C 1
ATOM 1241 O O . LYS A 1 160 ? 2.233 -5.841 -8.736 1.00 93.81 160 LYS A O 1
ATOM 1246 N N . CYS A 1 161 ? 2.405 -3.961 -9.975 1.00 91.94 161 CYS A N 1
ATOM 1247 C CA . CYS A 1 161 ? 1.228 -4.202 -10.806 1.00 91.94 161 CYS A CA 1
ATOM 1248 C C . CYS A 1 161 ? 1.593 -4.387 -12.280 1.00 91.94 161 CYS A C 1
ATOM 1250 O O . CYS A 1 161 ? 1.365 -5.462 -12.827 1.00 91.94 161 CYS A O 1
ATOM 1252 N N . HIS A 1 162 ? 2.209 -3.396 -12.920 1.00 89.94 162 HIS A N 1
ATOM 1253 C CA . HIS A 1 162 ? 2.687 -3.485 -14.306 1.00 89.94 162 HIS A CA 1
ATOM 1254 C C . HIS A 1 162 ? 3.757 -2.426 -14.571 1.00 89.94 162 HIS A C 1
ATOM 1256 O O . HIS A 1 162 ? 3.946 -1.504 -13.778 1.00 89.94 162 HIS A O 1
ATOM 1262 N N . TYR A 1 163 ? 4.463 -2.550 -15.691 1.00 85.50 163 TYR A N 1
ATOM 1263 C CA . TYR A 1 163 ? 5.379 -1.512 -16.150 1.00 85.50 163 TYR A CA 1
ATOM 1264 C C . TYR A 1 163 ? 4.671 -0.541 -17.086 1.00 85.50 163 TYR A C 1
ATOM 1266 O O . TYR A 1 163 ? 3.992 -0.940 -18.031 1.00 85.50 163 TYR A O 1
ATOM 1274 N N . TRP A 1 164 ? 4.882 0.744 -16.843 1.00 75.56 164 TRP A N 1
ATOM 1275 C CA . TRP A 1 164 ? 4.513 1.810 -17.752 1.00 75.56 164 TRP A CA 1
ATOM 1276 C C . TRP A 1 164 ? 5.708 2.019 -18.667 1.00 75.56 164 TRP A C 1
ATOM 1278 O O . TRP A 1 164 ? 6.813 2.327 -18.211 1.00 75.56 164 TRP A O 1
ATOM 1288 N N . ASP A 1 165 ? 5.492 1.829 -19.963 1.00 64.00 165 ASP A N 1
ATOM 1289 C CA . ASP A 1 165 ? 6.420 2.279 -20.983 1.00 64.00 165 ASP A CA 1
ATOM 1290 C C . ASP A 1 165 ? 5.724 3.328 -21.855 1.00 64.00 165 ASP A C 1
ATOM 1292 O O . ASP A 1 165 ? 4.496 3.410 -21.930 1.00 64.00 165 ASP A O 1
ATOM 1296 N N . ARG A 1 166 ? 6.512 4.159 -22.537 1.00 56.06 166 ARG A N 1
ATOM 1297 C CA . ARG A 1 166 ? 6.029 5.235 -23.420 1.00 56.06 166 ARG A CA 1
ATOM 1298 C C . ARG A 1 166 ? 4.975 4.777 -24.458 1.00 56.06 166 ARG A C 1
ATOM 1300 O O . ARG A 1 166 ? 4.333 5.630 -25.065 1.00 56.06 166 ARG A O 1
ATOM 1307 N N . LYS A 1 167 ? 4.789 3.469 -24.706 1.00 54.44 167 LYS A N 1
ATOM 1308 C CA . LYS A 1 167 ? 3.796 2.932 -25.653 1.00 54.44 167 LYS A CA 1
ATOM 1309 C C . LYS A 1 167 ? 2.438 2.624 -25.010 1.00 54.44 167 LYS A C 1
ATOM 1311 O O . LYS A 1 167 ? 1.454 2.604 -25.747 1.00 54.44 167 LYS A O 1
ATOM 1316 N N . SER A 1 168 ? 2.360 2.400 -23.696 1.00 52.34 168 SER A N 1
ATOM 1317 C CA . SER A 1 168 ? 1.130 1.993 -22.990 1.00 52.34 168 SER A CA 1
ATOM 1318 C C . SER A 1 168 ? 0.480 3.087 -22.125 1.00 52.34 168 SER A C 1
ATOM 1320 O O . SER A 1 168 ? -0.633 2.897 -21.640 1.00 52.34 168 SER A O 1
ATOM 1322 N N . CYS A 1 169 ? 1.100 4.262 -21.977 1.00 53.59 169 CYS A N 1
ATOM 1323 C CA . CYS A 1 169 ? 0.645 5.318 -21.058 1.00 53.59 169 CYS A CA 1
ATOM 1324 C C . CYS A 1 169 ? -0.556 6.177 -21.528 1.00 53.59 169 CYS A C 1
ATOM 1326 O O . CYS A 1 169 ? -0.621 7.372 -21.243 1.00 53.59 169 CYS A O 1
ATOM 1328 N N . SER A 1 170 ? -1.525 5.628 -22.259 1.00 42.81 170 SER A N 1
ATOM 1329 C CA . SER A 1 170 ? -2.542 6.434 -22.953 1.00 42.81 170 SER A CA 1
ATOM 1330 C C . SER A 1 170 ? -3.697 6.979 -22.090 1.00 42.81 170 SER A C 1
ATOM 1332 O O . SER A 1 170 ? -4.706 7.368 -22.677 1.00 42.81 170 SER A O 1
ATOM 1334 N N . MET A 1 171 ? -3.634 6.988 -20.747 1.00 42.59 171 MET A N 1
ATOM 1335 C CA . MET A 1 171 ? -4.861 7.209 -19.952 1.00 42.59 171 MET A CA 1
ATOM 1336 C C . MET A 1 171 ? -4.891 8.236 -18.812 1.00 42.59 171 MET A C 1
ATOM 1338 O O . MET A 1 171 ? -6.012 8.582 -18.449 1.00 42.59 171 MET A O 1
ATOM 1342 N N . TYR A 1 172 ? -3.798 8.812 -18.290 1.00 44.94 172 TYR A N 1
ATOM 1343 C CA . TYR A 1 172 ? -3.940 9.797 -17.193 1.00 44.94 172 TYR A CA 1
ATOM 1344 C C . TYR A 1 172 ? -2.966 10.994 -17.260 1.00 44.94 172 TYR A C 1
ATOM 1346 O O . TYR A 1 172 ? -1.754 10.793 -17.293 1.00 44.94 172 TYR A O 1
ATOM 1354 N N . PRO A 1 173 ? -3.473 12.249 -17.257 1.00 41.34 173 PRO A N 1
ATOM 1355 C CA . PRO A 1 173 ? -2.686 13.457 -17.537 1.00 41.34 173 PRO A CA 1
ATOM 1356 C C . PRO A 1 173 ? -2.032 14.116 -16.310 1.00 41.34 173 PRO A C 1
ATOM 1358 O O . PRO A 1 173 ? -1.478 15.204 -16.433 1.00 41.34 173 PRO A O 1
ATOM 1361 N N . THR A 1 174 ? -2.120 13.539 -15.111 1.00 47.00 174 THR A N 1
ATOM 1362 C CA . THR A 1 174 ? -1.752 14.271 -13.886 1.00 47.00 174 THR A CA 1
ATOM 1363 C C . THR A 1 174 ? -0.273 14.190 -13.501 1.00 47.00 174 THR A C 1
ATOM 1365 O O . THR A 1 174 ? 0.176 15.061 -12.764 1.00 47.00 174 THR A O 1
ATOM 1368 N N . PHE A 1 175 ? 0.507 13.243 -14.043 1.00 50.12 175 PHE A N 1
ATOM 1369 C CA . PHE A 1 175 ? 1.943 13.087 -13.734 1.00 50.12 175 PHE A CA 1
ATOM 1370 C C . PHE A 1 175 ? 2.753 12.491 -14.909 1.00 50.12 175 PHE A C 1
ATOM 1372 O O . PHE A 1 175 ? 3.444 11.486 -14.755 1.00 50.12 175 PHE A O 1
ATOM 1379 N N . SER A 1 176 ? 2.655 13.050 -16.122 1.00 55.19 176 SER A N 1
ATOM 1380 C CA . SER A 1 176 ? 3.106 12.376 -17.356 1.00 55.19 176 SER A CA 1
ATOM 1381 C C . SER A 1 176 ? 4.634 12.346 -17.591 1.00 55.19 176 SER A C 1
ATOM 1383 O O . SER A 1 176 ? 5.152 12.792 -18.613 1.00 55.19 176 SER A O 1
ATOM 1385 N N . LEU A 1 177 ? 5.400 11.701 -16.704 1.00 53.16 177 LEU A N 1
ATOM 1386 C CA . LEU A 1 177 ? 6.762 11.252 -17.033 1.00 53.16 177 LEU A CA 1
ATOM 1387 C C . LEU A 1 177 ? 6.788 10.268 -18.204 1.00 53.16 177 LEU A C 1
ATOM 1389 O O . LEU A 1 177 ? 7.773 10.215 -18.929 1.00 53.16 177 LEU A O 1
ATOM 1393 N N . CYS A 1 178 ? 5.688 9.556 -18.439 1.00 52.34 178 CYS A N 1
ATOM 1394 C CA . CYS A 1 178 ? 5.469 8.764 -19.646 1.00 52.34 178 CYS A CA 1
ATOM 1395 C C . CYS A 1 178 ? 5.610 9.533 -20.961 1.00 52.34 178 CYS A C 1
ATOM 1397 O O . CYS A 1 178 ? 5.826 8.925 -22.007 1.00 52.34 178 CYS A O 1
ATOM 1399 N N . GLU A 1 179 ? 5.450 10.855 -20.927 1.00 53.72 179 GLU A N 1
ATOM 1400 C CA . GLU A 1 179 ? 5.609 11.706 -22.104 1.00 53.72 179 GLU A CA 1
ATOM 1401 C C . GLU A 1 179 ? 7.063 12.156 -22.295 1.00 53.72 179 GLU A C 1
ATOM 1403 O O . GLU A 1 179 ? 7.402 12.703 -23.347 1.00 53.72 179 GLU A O 1
ATOM 1408 N N . ARG A 1 180 ? 7.950 11.902 -21.321 1.00 55.38 180 ARG A N 1
ATOM 1409 C CA . ARG A 1 180 ? 9.369 12.222 -21.455 1.00 55.38 180 ARG A CA 1
ATOM 1410 C C . ARG A 1 180 ? 10.062 11.230 -22.372 1.00 55.38 180 ARG A C 1
ATOM 1412 O O . ARG A 1 180 ? 9.947 10.015 -22.236 1.00 55.38 180 ARG A O 1
ATOM 1419 N N . GLU A 1 181 ? 10.851 11.768 -23.291 1.00 57.25 181 GLU A N 1
ATOM 1420 C CA . GLU A 1 181 ? 11.567 10.953 -24.270 1.00 57.25 181 GLU A CA 1
ATOM 1421 C C . GLU A 1 181 ? 12.700 10.120 -23.661 1.00 57.25 181 GLU A C 1
ATOM 1423 O O . GLU A 1 181 ? 13.103 9.127 -24.263 1.00 57.25 181 GLU A O 1
ATOM 1428 N N . ASP A 1 182 ? 13.185 10.516 -22.482 1.00 57.81 182 ASP A N 1
ATOM 1429 C CA . ASP A 1 182 ? 14.253 9.865 -21.723 1.00 57.81 182 ASP A CA 1
ATOM 1430 C C . ASP A 1 182 ? 13.746 8.979 -20.573 1.00 57.81 182 ASP A C 1
ATOM 1432 O O . ASP A 1 182 ? 14.560 8.411 -19.844 1.00 57.81 182 ASP A O 1
ATOM 1436 N N . ALA A 1 183 ? 12.428 8.851 -20.389 1.00 58.78 183 ALA A N 1
ATOM 1437 C CA . ALA A 1 183 ? 11.883 8.025 -19.320 1.00 58.78 183 ALA A CA 1
ATOM 1438 C C . ALA A 1 183 ? 12.116 6.532 -19.601 1.00 58.78 183 ALA A C 1
ATOM 1440 O O . ALA A 1 183 ? 11.719 6.001 -20.642 1.00 58.78 183 ALA A O 1
ATOM 1441 N N . GLY A 1 184 ? 12.762 5.856 -18.647 1.00 65.75 184 GLY A N 1
ATOM 1442 C CA . GLY A 1 184 ? 12.787 4.396 -18.576 1.00 65.75 184 GLY A CA 1
ATOM 1443 C C . GLY A 1 184 ? 11.423 3.829 -18.170 1.00 65.75 184 GLY A C 1
ATOM 1444 O O . GLY A 1 184 ? 10.480 4.576 -17.918 1.00 65.75 184 GLY A O 1
ATOM 1445 N N . ALA A 1 185 ? 11.315 2.502 -18.099 1.00 76.12 185 ALA A N 1
ATOM 1446 C CA . ALA A 1 185 ? 10.100 1.863 -17.602 1.00 76.12 185 ALA A CA 1
ATOM 1447 C C . ALA A 1 185 ? 9.877 2.222 -16.123 1.00 76.12 185 ALA A C 1
ATOM 1449 O O . ALA A 1 185 ? 10.786 2.060 -15.306 1.00 76.12 185 ALA A O 1
ATOM 1450 N N . ILE A 1 186 ? 8.675 2.687 -15.789 1.00 81.62 186 ILE A N 1
ATOM 1451 C CA . ILE A 1 186 ? 8.264 2.965 -14.407 1.00 81.62 186 ILE A CA 1
ATOM 1452 C C . ILE A 1 186 ? 7.397 1.796 -13.952 1.00 81.62 186 ILE A C 1
ATOM 1454 O O . ILE A 1 186 ? 6.442 1.426 -14.632 1.00 81.62 186 ILE A O 1
ATOM 1458 N N . MET A 1 187 ? 7.738 1.179 -12.828 1.00 88.50 187 MET A N 1
ATOM 1459 C CA . MET A 1 187 ? 6.925 0.126 -12.235 1.00 88.50 187 MET A CA 1
ATOM 1460 C C . MET A 1 187 ? 5.775 0.763 -11.458 1.00 88.50 187 MET A C 1
ATOM 1462 O O . MET A 1 187 ? 5.989 1.490 -10.488 1.00 88.50 187 MET A O 1
ATOM 1466 N N . SER A 1 188 ? 4.553 0.475 -11.882 1.00 87.81 188 SER A N 1
ATOM 1467 C CA . SER A 1 188 ? 3.371 0.951 -11.186 1.00 87.81 188 SER A CA 1
ATOM 1468 C C . SER A 1 188 ? 2.989 0.045 -10.034 1.00 87.81 188 SER A C 1
ATOM 1470 O O . SER A 1 188 ? 2.962 -1.187 -10.170 1.00 87.81 188 SER A O 1
ATOM 1472 N N . ALA A 1 189 ? 2.692 0.672 -8.904 1.00 91.19 189 ALA A N 1
ATOM 1473 C CA . ALA A 1 189 ? 2.182 0.029 -7.716 1.00 91.19 189 ALA A CA 1
ATOM 1474 C C . ALA A 1 189 ? 0.653 0.070 -7.693 1.00 91.19 189 ALA A C 1
ATOM 1476 O O . ALA A 1 189 ? 0.025 1.099 -7.941 1.00 91.19 189 ALA A O 1
ATOM 1477 N N . ALA A 1 190 ? 0.051 -1.054 -7.321 1.00 93.38 190 ALA A N 1
ATOM 1478 C CA . ALA A 1 190 ? -1.361 -1.103 -6.985 1.00 93.38 190 ALA A CA 1
ATOM 1479 C C . ALA A 1 190 ? -1.561 -1.300 -5.485 1.00 93.38 190 ALA A C 1
ATOM 1481 O O . ALA A 1 190 ? -0.715 -1.888 -4.799 1.00 93.38 190 ALA A O 1
ATOM 1482 N N . TYR A 1 191 ? -2.694 -0.798 -4.998 1.00 95.94 191 TYR A N 1
ATOM 1483 C CA . TYR A 1 191 ? -2.988 -0.686 -3.580 1.00 95.94 191 TYR A CA 1
ATOM 1484 C C . TYR A 1 191 ? -4.188 -1.540 -3.191 1.00 95.94 191 TYR A C 1
ATOM 1486 O O . TYR A 1 191 ? -5.185 -1.592 -3.901 1.00 95.94 191 TYR A O 1
ATOM 1494 N N . ALA A 1 192 ? -4.111 -2.159 -2.019 1.00 97.19 192 ALA A N 1
ATOM 1495 C CA . ALA A 1 192 ? -5.256 -2.767 -1.357 1.00 97.19 192 ALA A CA 1
ATOM 1496 C C . ALA A 1 192 ? -5.252 -2.400 0.127 1.00 97.19 192 ALA A C 1
ATOM 1498 O O . ALA A 1 192 ? -4.194 -2.156 0.715 1.00 97.19 192 ALA A O 1
ATOM 1499 N N . VAL A 1 193 ? -6.434 -2.383 0.739 1.00 98.06 193 VAL A N 1
ATOM 1500 C CA . VAL A 1 193 ? -6.597 -2.146 2.177 1.00 98.06 193 VAL A CA 1
ATOM 1501 C C . VAL A 1 193 ? -7.401 -3.267 2.812 1.00 98.06 193 VAL A C 1
ATOM 1503 O O . VAL A 1 193 ? -8.477 -3.613 2.337 1.00 98.06 193 VAL A O 1
ATOM 1506 N N . LEU A 1 194 ? -6.886 -3.826 3.900 1.00 97.81 194 LEU A N 1
ATOM 1507 C CA . LEU A 1 194 ? -7.572 -4.791 4.749 1.00 97.81 194 LEU A CA 1
ATOM 1508 C C . LEU A 1 194 ? -8.083 -4.069 5.989 1.00 97.81 194 LEU A C 1
ATOM 1510 O O . LEU A 1 194 ? -7.295 -3.532 6.768 1.00 97.81 194 LEU A O 1
ATOM 1514 N N . ASP A 1 195 ? -9.393 -4.117 6.191 1.00 96.56 195 ASP A N 1
ATOM 1515 C CA . ASP A 1 195 ? -10.036 -3.702 7.429 1.00 96.56 195 ASP A CA 1
ATOM 1516 C C . ASP A 1 195 ? -10.161 -4.898 8.375 1.00 96.56 195 ASP A C 1
ATOM 1518 O O . ASP A 1 195 ? -10.876 -5.860 8.093 1.00 96.56 195 ASP A O 1
ATOM 1522 N N . THR A 1 196 ? -9.456 -4.872 9.509 1.00 94.94 196 THR A N 1
ATOM 1523 C CA . THR A 1 196 ? -9.435 -6.025 10.424 1.00 94.94 196 THR A CA 1
ATOM 1524 C C . THR A 1 196 ? -10.704 -6.153 11.263 1.00 94.94 196 THR A C 1
ATOM 1526 O O . THR A 1 196 ? -10.841 -7.121 12.010 1.00 94.94 196 THR A O 1
ATOM 1529 N N . ARG A 1 197 ? -11.615 -5.173 11.221 1.00 92.19 197 ARG A N 1
ATOM 1530 C CA . ARG A 1 197 ? -12.862 -5.219 12.003 1.00 92.19 197 ARG A CA 1
ATOM 1531 C C . ARG A 1 197 ? -13.820 -6.271 11.471 1.00 92.19 197 ARG A C 1
ATOM 1533 O O . ARG A 1 197 ? -14.473 -6.962 12.249 1.00 92.19 197 ARG A O 1
ATOM 1540 N N . ASP A 1 198 ? -13.907 -6.355 10.152 1.00 92.06 198 ASP A N 1
ATOM 1541 C CA . ASP A 1 198 ? -14.797 -7.248 9.419 1.00 92.06 198 ASP A CA 1
ATOM 1542 C C . ASP A 1 198 ? -14.042 -8.153 8.429 1.00 92.06 198 ASP A C 1
ATOM 1544 O O . ASP A 1 198 ? -14.669 -8.929 7.710 1.00 92.06 198 ASP A O 1
ATOM 1548 N N . ASN A 1 199 ? -12.702 -8.102 8.435 1.00 93.19 199 ASN A N 1
ATOM 1549 C CA . ASN A 1 199 ? -11.801 -8.815 7.523 1.00 93.19 199 ASN A CA 1
ATOM 1550 C C . ASN A 1 199 ? -12.105 -8.543 6.046 1.00 93.19 199 ASN A C 1
ATOM 1552 O O . ASN A 1 199 ? -11.933 -9.415 5.190 1.00 93.19 199 ASN A O 1
ATOM 1556 N N . ARG A 1 200 ? -12.574 -7.333 5.734 1.00 95.81 200 ARG A N 1
ATOM 1557 C CA . ARG A 1 200 ? -12.897 -6.953 4.366 1.00 95.81 200 ARG A CA 1
ATOM 1558 C C . ARG A 1 200 ? -11.695 -6.333 3.668 1.00 95.81 200 ARG A C 1
ATOM 1560 O O . ARG A 1 200 ? -11.012 -5.470 4.214 1.00 95.81 200 ARG A O 1
ATOM 1567 N N . VAL A 1 201 ? -11.481 -6.756 2.425 1.00 96.94 201 VAL A N 1
ATOM 1568 C CA . VAL A 1 201 ? -10.469 -6.192 1.531 1.00 96.94 201 VAL A CA 1
ATOM 1569 C C . VAL A 1 201 ? -11.107 -5.174 0.589 1.00 96.94 201 VAL A C 1
ATOM 1571 O O . VAL A 1 201 ? -12.171 -5.418 0.016 1.00 96.94 201 VAL A O 1
ATOM 1574 N N . TYR A 1 202 ? -10.425 -4.049 0.429 1.00 96.19 202 TYR A N 1
ATOM 1575 C CA . TYR A 1 202 ? -10.762 -2.930 -0.434 1.00 96.19 202 TYR A CA 1
ATOM 1576 C C .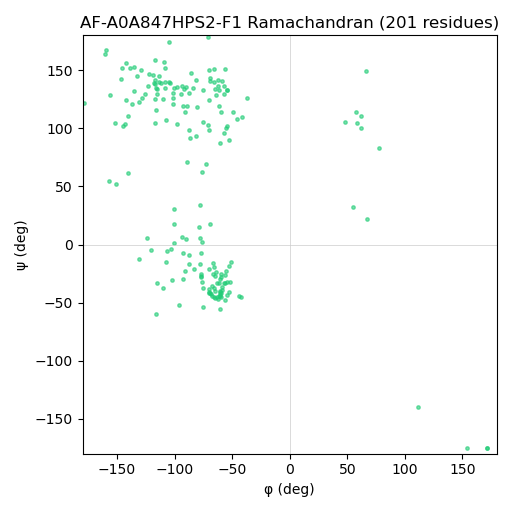 TYR A 1 202 ? -9.654 -2.736 -1.469 1.00 96.19 202 TYR A C 1
ATOM 1578 O O . TYR A 1 202 ? -8.480 -2.976 -1.182 1.00 96.19 202 TYR A O 1
ATOM 1586 N N . TRP A 1 203 ? -10.063 -2.319 -2.661 1.00 91.94 203 TRP A N 1
ATOM 1587 C CA . TRP A 1 203 ? -9.247 -2.059 -3.845 1.00 91.94 203 TRP A CA 1
ATOM 1588 C C . TRP A 1 203 ? -9.811 -0.830 -4.542 1.00 91.94 203 TRP A C 1
ATOM 1590 O O . TRP A 1 203 ? -11.053 -0.628 -4.489 1.00 91.94 203 TRP A O 1
#

Radius of gyration: 27.93 Å; Cα contacts (8 Å, |Δi|>4): 330; chains: 1; bounding box: 59×100×47 Å